Protein AF-A0A7C6NAG3-F1 (afdb_monomer)

Solvent-accessible surface area (backbone atoms only — not comparable to full-atom values): 15728 Å² total; per-residue (Å²): 137,82,76,66,43,44,57,40,43,39,49,25,50,49,38,30,51,50,13,47,54,53,10,47,49,29,40,37,29,49,51,51,51,38,32,36,39,26,42,52,56,65,71,59,54,37,62,44,43,66,65,41,96,84,71,66,63,54,71,63,34,54,50,51,47,70,42,57,69,69,58,37,50,38,61,76,43,73,67,52,68,36,77,50,66,34,91,81,42,48,64,58,54,52,27,45,38,32,25,12,67,67,39,31,93,82,15,95,43,27,78,26,30,23,66,67,65,67,32,86,89,50,64,63,94,57,58,35,56,31,46,39,51,68,89,78,49,70,49,61,83,59,66,42,53,103,41,70,70,33,71,37,37,39,36,34,63,52,97,91,44,76,47,41,35,40,38,31,28,40,39,53,53,81,39,68,50,70,73,74,43,89,65,88,50,58,21,64,68,69,35,27,68,35,26,70,58,9,53,50,37,30,51,49,11,48,48,44,38,70,68,49,72,72,64,78,87,56,97,76,51,71,57,78,53,71,65,57,55,50,48,50,49,50,54,27,47,66,49,26,52,53,32,55,44,43,35,23,68,75,49,67,9,41,63,16,23,66,70,67,56,33,71,61,30,48,56,31,39,52,56,21,46,54,26,52,48,52,48,53,47,54,29,53,55,72,47,53,60,75,88,69,83,131

Foldseek 3Di:
DPPPFLVLLLVLLVLLVCLLQQLLQLQQAFDFKKKWKWWDDLLVVLVCLCPDPVNDRDPVSVVLNPDDSVVNVCVVQVVFEFEDEQVPCVLVLVLLCCLQVLVLVVHPQSLFWAVQCVDPVDPDPGGGIGMDDPVVDVCVVSPFDQDAFTKGKYWHADPNDIIIMIMGMHGLLPDPVLVVPPDGDTYCCNGSVRNVVSVVSNVSSVVSSVPRDHDDDDPQDPADDPVVLVVLLVVLVVLLNCLQNVLSVVQSGSSSSCVPPVVSNVVSVVSSVVSSVSSSVSSVRRPDGDPPDD

Radius of gyration: 28.12 Å; Cα contacts (8 Å, |Δi|>4): 446; chains: 1; bounding box: 59×44×92 Å

Nearest PDB structures (foldseek):
  7xjy-assembly1_B  TM=1.910E-01  e=1.605E+00  Oryza sativa Japonica Group

Structure (mmCIF, N/CA/C/O backbone):
data_AF-A0A7C6NAG3-F1
#
_entry.id   AF-A0A7C6NAG3-F1
#
loop_
_atom_site.group_PDB
_atom_site.id
_atom_site.type_symbol
_atom_site.label_atom_id
_atom_site.label_alt_id
_atom_site.label_comp_id
_atom_site.label_asym_id
_atom_site.label_entity_id
_atom_site.label_seq_id
_atom_site.pdbx_PDB_ins_code
_atom_site.Cartn_x
_atom_site.Cartn_y
_atom_site.Cartn_z
_atom_site.occupancy
_atom_site.B_iso_or_equiv
_atom_site.auth_seq_id
_atom_site.auth_comp_id
_atom_site.auth_asym_id
_atom_site.auth_atom_id
_atom_site.pdbx_PDB_model_num
ATOM 1 N N . MET A 1 1 ? 26.814 -12.642 -44.512 1.00 33.59 1 MET A N 1
ATOM 2 C CA . MET A 1 1 ? 25.383 -12.611 -44.125 1.00 33.59 1 MET A CA 1
ATOM 3 C C . MET A 1 1 ? 25.115 -11.369 -43.263 1.00 33.59 1 MET A C 1
ATOM 5 O O . MET A 1 1 ? 25.526 -11.381 -42.110 1.00 33.59 1 MET A O 1
ATOM 9 N N . PRO A 1 2 ? 24.520 -10.279 -43.793 1.00 42.78 2 PRO A N 1
ATOM 10 C CA . PRO A 1 2 ? 24.458 -8.976 -43.112 1.00 42.78 2 PRO A CA 1
ATOM 11 C C . PRO A 1 2 ? 23.074 -8.583 -42.544 1.00 42.78 2 PRO A C 1
ATOM 13 O O . PRO A 1 2 ? 22.902 -7.464 -42.083 1.00 42.78 2 PRO A O 1
ATOM 16 N N . VAL A 1 3 ? 22.083 -9.483 -42.526 1.00 45.06 3 VAL A N 1
ATOM 17 C CA . VAL A 1 3 ? 20.704 -9.172 -42.070 1.00 45.06 3 VAL A CA 1
ATOM 18 C C . VAL A 1 3 ? 20.564 -9.160 -40.532 1.00 45.06 3 VAL A C 1
ATOM 20 O O . VAL A 1 3 ? 19.636 -8.572 -39.981 1.00 45.06 3 VAL A O 1
ATOM 23 N N . ALA A 1 4 ? 21.508 -9.763 -39.802 1.00 51.47 4 ALA A N 1
ATOM 24 C CA . ALA A 1 4 ? 21.405 -9.951 -38.352 1.00 51.47 4 ALA A CA 1
ATOM 25 C C . ALA A 1 4 ? 21.600 -8.665 -37.518 1.00 51.47 4 ALA A C 1
ATOM 27 O O . ALA A 1 4 ? 21.134 -8.601 -36.382 1.00 51.47 4 ALA A O 1
ATOM 28 N N . SER A 1 5 ? 22.264 -7.629 -38.044 1.00 60.91 5 SER A N 1
ATOM 29 C CA . SER A 1 5 ? 22.735 -6.515 -37.207 1.00 60.91 5 SER A CA 1
ATOM 30 C C . SER A 1 5 ? 21.673 -5.468 -36.873 1.00 60.91 5 SER A C 1
ATOM 32 O O . SER A 1 5 ? 21.703 -4.909 -35.781 1.00 60.91 5 SER A O 1
ATOM 34 N N . GLY A 1 6 ? 20.723 -5.210 -37.777 1.00 69.88 6 GLY A N 1
ATOM 35 C CA . GLY A 1 6 ? 19.635 -4.259 -37.521 1.00 69.88 6 GLY A CA 1
ATOM 36 C C . GLY A 1 6 ? 18.564 -4.800 -36.582 1.00 69.88 6 GLY A C 1
ATOM 37 O O . GLY A 1 6 ? 18.046 -4.088 -35.725 1.00 69.88 6 GLY A O 1
ATOM 38 N N . ARG A 1 7 ? 18.309 -6.108 -36.674 1.00 80.94 7 ARG A N 1
ATOM 39 C CA . ARG A 1 7 ? 17.396 -6.816 -35.777 1.00 80.94 7 ARG A CA 1
ATOM 40 C C . ARG A 1 7 ? 17.866 -6.753 -34.322 1.00 80.94 7 ARG A C 1
ATOM 42 O O . ARG A 1 7 ? 17.046 -6.554 -33.435 1.00 80.94 7 ARG A O 1
ATOM 49 N N . MET A 1 8 ? 19.170 -6.883 -34.073 1.00 85.56 8 MET A N 1
ATOM 50 C CA . MET A 1 8 ? 19.720 -6.793 -32.713 1.00 85.56 8 MET A CA 1
ATOM 51 C C . MET A 1 8 ? 19.592 -5.392 -32.113 1.00 85.56 8 MET A C 1
ATOM 53 O O . MET A 1 8 ? 19.279 -5.253 -30.936 1.00 85.56 8 MET A O 1
ATOM 57 N N . GLU A 1 9 ? 19.777 -4.356 -32.924 1.00 85.44 9 GLU A N 1
ATOM 58 C CA . GLU A 1 9 ? 19.680 -2.962 -32.489 1.00 85.44 9 GLU A CA 1
ATOM 59 C C . GLU A 1 9 ? 18.227 -2.554 -32.177 1.00 85.44 9 GLU A C 1
ATOM 61 O O . GLU A 1 9 ? 17.976 -1.790 -31.243 1.00 85.44 9 GLU A O 1
ATOM 66 N N . LEU A 1 10 ? 17.259 -3.151 -32.884 1.00 87.19 10 LEU A N 1
ATOM 67 C CA . LEU A 1 10 ? 15.841 -3.098 -32.530 1.00 87.19 10 LEU A CA 1
ATOM 68 C C . LEU A 1 10 ? 15.562 -3.817 -31.200 1.00 87.19 10 LEU A C 1
ATOM 70 O O . LEU A 1 10 ? 14.965 -3.222 -30.309 1.00 87.19 10 LEU A O 1
ATOM 74 N N . TRP A 1 11 ? 16.031 -5.059 -31.024 1.00 90.44 11 TRP A N 1
ATOM 75 C CA . TRP A 1 11 ? 15.837 -5.814 -29.776 1.00 90.44 11 TRP A CA 1
ATOM 76 C C . TRP A 1 11 ? 16.409 -5.104 -28.549 1.00 90.44 11 TRP A C 1
ATOM 78 O O . TRP A 1 11 ? 15.780 -5.119 -27.496 1.00 90.44 11 TRP A O 1
ATOM 88 N N . ARG A 1 12 ? 17.559 -4.435 -28.687 1.00 92.12 12 ARG A N 1
ATOM 89 C CA . ARG A 1 12 ? 18.153 -3.603 -27.629 1.00 92.12 12 ARG A CA 1
ATOM 90 C C . ARG A 1 12 ? 17.192 -2.525 -27.147 1.00 92.12 12 ARG A C 1
ATOM 92 O O . ARG A 1 12 ? 16.963 -2.399 -25.946 1.00 92.12 12 ARG A O 1
ATOM 99 N N . ARG A 1 13 ? 16.621 -1.760 -28.079 1.00 92.00 13 ARG A N 1
ATOM 100 C CA . ARG A 1 13 ? 15.678 -0.681 -27.754 1.00 92.00 13 ARG A CA 1
ATOM 101 C C . ARG A 1 13 ? 14.334 -1.206 -27.277 1.00 92.00 13 ARG A C 1
ATOM 103 O O . ARG A 1 13 ? 13.768 -0.613 -26.371 1.00 92.00 13 ARG A O 1
ATOM 110 N N . LEU A 1 14 ? 13.854 -2.321 -27.824 1.00 93.50 14 LEU A N 1
ATOM 111 C CA . LEU A 1 14 ? 12.635 -2.973 -27.345 1.00 93.50 14 LEU A CA 1
ATOM 112 C C . LEU A 1 14 ? 12.795 -3.488 -25.911 1.00 93.50 14 LEU A C 1
ATOM 114 O O . LEU A 1 14 ? 11.890 -3.294 -25.110 1.00 93.50 14 LEU A O 1
ATOM 118 N N . ALA A 1 15 ? 13.940 -4.082 -25.563 1.00 94.81 15 ALA A N 1
ATOM 119 C CA . ALA A 1 15 ? 14.221 -4.529 -24.199 1.00 94.81 15 ALA A CA 1
ATOM 120 C C . ALA A 1 15 ? 14.254 -3.354 -23.210 1.00 94.81 15 ALA A C 1
ATOM 122 O O . ALA A 1 15 ? 13.654 -3.434 -22.140 1.00 94.81 15 ALA A O 1
ATOM 123 N N . LEU A 1 16 ? 14.897 -2.246 -23.596 1.00 95.19 16 LEU A N 1
ATOM 124 C CA . LEU A 1 16 ? 14.907 -1.012 -22.813 1.00 95.19 16 LEU A CA 1
ATOM 125 C C . LEU A 1 16 ? 13.493 -0.447 -22.632 1.00 95.19 16 LEU A C 1
ATOM 127 O O . LEU A 1 16 ? 13.069 -0.185 -21.512 1.00 95.19 16 LEU A O 1
ATOM 131 N N . LEU A 1 17 ? 12.762 -0.292 -23.738 1.00 95.31 17 LEU A N 1
ATOM 132 C CA . LEU A 1 17 ? 11.415 0.264 -23.765 1.00 95.31 17 LEU A CA 1
ATOM 133 C C . LEU A 1 17 ? 10.455 -0.567 -22.910 1.00 95.31 17 LEU A C 1
ATOM 135 O O . LEU A 1 17 ? 9.770 -0.028 -22.046 1.00 95.31 17 LEU A O 1
ATOM 139 N N . PHE A 1 18 ? 10.437 -1.881 -23.125 1.00 96.06 18 PHE A N 1
ATOM 140 C CA . PHE A 1 18 ? 9.583 -2.800 -22.383 1.00 96.06 18 PHE A CA 1
ATOM 141 C C . PHE A 1 18 ? 9.954 -2.847 -20.900 1.00 96.06 18 PHE A C 1
ATOM 143 O O . PHE A 1 18 ? 9.061 -2.863 -20.055 1.00 96.06 18 PHE A O 1
ATOM 150 N N . GLY A 1 19 ? 11.252 -2.821 -20.579 1.00 97.38 19 GLY A N 1
ATOM 151 C CA . GLY A 1 19 ? 11.737 -2.766 -19.202 1.00 97.38 19 GLY A CA 1
ATOM 152 C C . GLY A 1 19 ? 11.303 -1.492 -18.477 1.00 97.38 19 GLY A C 1
ATOM 153 O O . GLY A 1 19 ? 10.852 -1.570 -17.340 1.00 97.38 19 GLY A O 1
ATOM 154 N N . VAL A 1 20 ? 11.372 -0.334 -19.140 1.00 96.38 20 VAL A N 1
ATOM 155 C CA . VAL A 1 20 ? 10.926 0.950 -18.574 1.00 96.38 20 VAL A CA 1
ATOM 156 C C . VAL A 1 20 ? 9.410 0.986 -18.410 1.00 96.38 20 VAL A C 1
ATOM 158 O O . VAL A 1 20 ? 8.940 1.287 -17.321 1.00 96.38 20 VAL A O 1
ATOM 161 N N . ILE A 1 21 ? 8.642 0.648 -19.450 1.00 96.25 21 ILE A N 1
ATOM 162 C CA . ILE A 1 21 ? 7.171 0.674 -19.401 1.00 96.25 21 ILE A CA 1
ATOM 163 C C . ILE A 1 21 ? 6.664 -0.290 -18.330 1.00 96.25 21 ILE A C 1
ATOM 165 O O . ILE A 1 21 ? 6.040 0.136 -17.364 1.00 96.25 21 ILE A O 1
ATOM 169 N N . THR A 1 22 ? 7.000 -1.576 -18.450 1.00 97.06 22 THR A N 1
ATOM 170 C CA . THR A 1 22 ? 6.530 -2.612 -17.519 1.00 97.06 22 THR A CA 1
ATOM 171 C C . THR A 1 22 ? 7.039 -2.351 -16.109 1.00 97.06 22 THR A C 1
ATOM 173 O O . THR A 1 22 ? 6.295 -2.472 -15.139 1.00 97.06 22 THR A O 1
ATOM 176 N N . GLY A 1 23 ? 8.308 -1.968 -15.985 1.00 97.31 23 GLY A N 1
ATOM 177 C CA . GLY A 1 23 ? 8.925 -1.691 -14.702 1.00 97.31 23 GLY A CA 1
ATOM 178 C C . GLY A 1 23 ? 8.282 -0.509 -13.981 1.00 97.31 23 GLY A C 1
ATOM 179 O O . GLY A 1 23 ? 7.992 -0.635 -12.796 1.00 97.31 23 GLY A O 1
ATOM 180 N N . LEU A 1 24 ? 7.970 0.588 -14.683 1.00 95.69 24 LEU A N 1
ATOM 181 C CA . LEU A 1 24 ? 7.237 1.723 -14.112 1.00 95.69 24 LEU A CA 1
ATOM 182 C C . LEU A 1 24 ? 5.801 1.342 -13.734 1.00 95.69 24 LEU A C 1
ATOM 184 O O . LEU A 1 24 ? 5.364 1.689 -12.639 1.00 95.69 24 LEU A O 1
ATOM 188 N N . SER A 1 25 ? 5.082 0.593 -14.578 1.00 94.81 25 SER A N 1
ATOM 189 C CA . SER A 1 25 ? 3.721 0.136 -14.252 1.00 94.81 25 SER A CA 1
ATOM 190 C C . SER A 1 25 ? 3.686 -0.722 -12.987 1.00 94.81 25 SER A C 1
ATOM 192 O O . SER A 1 25 ? 2.781 -0.565 -12.171 1.00 94.81 25 SER A O 1
ATOM 194 N N . LEU A 1 26 ? 4.662 -1.622 -12.818 1.00 96.00 26 LEU A N 1
ATOM 195 C CA . LEU A 1 26 ? 4.800 -2.461 -11.624 1.00 96.00 26 LEU A CA 1
ATOM 196 C C . LEU A 1 26 ? 5.265 -1.652 -10.411 1.00 96.00 26 LEU A C 1
ATOM 198 O O . LEU A 1 26 ? 4.779 -1.871 -9.306 1.00 96.00 26 LEU A O 1
ATOM 202 N N . PHE A 1 27 ? 6.180 -0.702 -10.612 1.00 94.00 27 PHE A N 1
ATOM 203 C CA . PHE A 1 27 ? 6.709 0.151 -9.550 1.00 94.00 27 PHE A CA 1
ATOM 204 C C . PHE A 1 27 ? 5.619 1.006 -8.895 1.00 94.00 27 PHE A C 1
ATOM 206 O O . PHE A 1 27 ? 5.586 1.140 -7.671 1.00 94.00 27 PHE A O 1
ATOM 213 N N . PHE A 1 28 ? 4.722 1.557 -9.715 1.00 91.56 28 PHE A N 1
ATOM 214 C CA . PHE A 1 28 ? 3.591 2.373 -9.275 1.00 91.56 28 PHE A CA 1
ATOM 215 C C . PHE A 1 28 ? 2.288 1.592 -9.102 1.00 91.56 28 PHE A C 1
ATOM 217 O O . PHE A 1 28 ? 1.241 2.187 -8.840 1.00 91.56 28 PHE A O 1
ATOM 224 N N . TYR A 1 29 ? 2.321 0.266 -9.229 1.00 91.38 29 TYR A N 1
ATOM 225 C CA . TYR A 1 29 ? 1.154 -0.538 -8.911 1.00 91.38 29 TYR A CA 1
ATOM 226 C C . TYR A 1 29 ? 0.830 -0.400 -7.420 1.00 91.38 29 TYR A C 1
ATOM 228 O O . TYR A 1 29 ? 1.707 -0.551 -6.564 1.00 91.38 29 TYR A O 1
ATOM 236 N N . VAL A 1 30 ? -0.437 -0.121 -7.136 1.00 88.19 30 VAL A N 1
ATOM 237 C CA . VAL A 1 30 ? -1.000 -0.034 -5.789 1.00 88.19 30 VAL A CA 1
ATOM 238 C C . VAL A 1 30 ? -2.060 -1.111 -5.660 1.00 88.19 30 VAL A C 1
ATOM 240 O O . VAL A 1 30 ? -2.850 -1.324 -6.583 1.00 88.19 30 VAL A O 1
ATOM 243 N N . ALA A 1 31 ? -2.061 -1.813 -4.532 1.00 89.44 31 ALA A N 1
ATOM 244 C CA . ALA A 1 31 ? -3.107 -2.777 -4.238 1.00 89.44 31 ALA A CA 1
ATOM 245 C C . ALA A 1 31 ? -4.478 -2.069 -4.160 1.00 89.44 31 ALA A C 1
ATOM 247 O O . ALA A 1 31 ? -4.583 -1.032 -3.510 1.00 89.44 31 ALA A O 1
ATOM 248 N N . PRO A 1 32 ? -5.526 -2.591 -4.822 1.00 87.00 32 PRO A N 1
ATOM 249 C CA . PRO A 1 32 ? -6.769 -1.848 -5.031 1.00 87.00 32 PRO A CA 1
ATOM 250 C C . PRO A 1 32 ? -7.559 -1.600 -3.745 1.00 87.00 32 PRO A C 1
ATOM 252 O O . PRO A 1 32 ? -8.226 -0.578 -3.643 1.00 87.00 32 PRO A O 1
ATOM 255 N N . ALA A 1 33 ? -7.477 -2.509 -2.775 1.00 89.50 33 ALA A N 1
ATOM 256 C CA . ALA A 1 33 ? -8.180 -2.396 -1.508 1.00 89.50 33 ALA A CA 1
ATOM 257 C C . ALA A 1 33 ? -7.389 -3.047 -0.371 1.00 89.50 33 ALA A C 1
ATOM 259 O O . ALA A 1 33 ? -6.596 -3.967 -0.601 1.00 89.50 33 ALA A O 1
ATOM 260 N N . MET A 1 34 ? -7.648 -2.582 0.846 1.00 92.12 34 MET A N 1
ATOM 261 C CA . MET A 1 34 ? -7.147 -3.137 2.100 1.00 92.12 34 MET A CA 1
ATOM 262 C C . MET A 1 34 ? -8.254 -3.154 3.146 1.00 92.12 34 MET A C 1
ATOM 264 O O . MET A 1 34 ? -9.225 -2.407 3.066 1.00 92.12 34 MET A O 1
ATOM 268 N N . VAL A 1 35 ? -8.069 -3.984 4.164 1.00 94.38 35 VAL A N 1
ATOM 269 C CA . VAL A 1 35 ? -8.849 -3.918 5.394 1.00 94.38 35 VAL A CA 1
ATOM 270 C C . VAL A 1 35 ? -7.902 -3.578 6.532 1.00 94.38 35 VAL A C 1
ATOM 272 O O . VAL A 1 35 ? -6.938 -4.307 6.787 1.00 94.38 35 VAL A O 1
ATOM 275 N N . SER A 1 36 ? -8.152 -2.459 7.205 1.00 94.44 36 SER A N 1
ATOM 276 C CA . SER A 1 36 ? -7.422 -2.089 8.411 1.00 94.44 36 SER A CA 1
ATOM 277 C C . SER A 1 36 ? -8.164 -2.591 9.644 1.00 94.44 36 SER A C 1
ATOM 279 O O . SER A 1 36 ? -9.387 -2.512 9.745 1.00 94.44 36 SER A O 1
ATOM 281 N N . VAL A 1 37 ? -7.411 -3.159 10.582 1.00 96.12 37 VAL A N 1
ATOM 282 C CA . VAL A 1 37 ? -7.928 -3.732 11.823 1.00 96.12 37 VAL A CA 1
ATOM 283 C C . VAL A 1 37 ? -7.234 -3.049 12.990 1.00 96.12 37 VAL A C 1
ATOM 285 O O . VAL A 1 37 ? -6.007 -3.020 13.066 1.00 96.12 37 VAL A O 1
ATOM 288 N N . THR A 1 38 ? -8.014 -2.483 13.901 1.00 95.81 38 THR A N 1
ATOM 289 C CA . THR A 1 38 ? -7.511 -1.731 15.056 1.00 95.81 38 THR A CA 1
ATOM 290 C C . THR A 1 38 ? -8.064 -2.331 16.336 1.00 95.81 38 THR A C 1
ATOM 292 O O . THR A 1 38 ? -9.255 -2.626 16.419 1.00 95.81 38 THR A O 1
ATOM 295 N N . ALA A 1 39 ? -7.216 -2.513 17.346 1.00 95.88 39 ALA A N 1
ATOM 296 C CA . ALA A 1 39 ? -7.673 -2.946 18.657 1.00 95.88 39 ALA A CA 1
ATOM 297 C C . ALA A 1 39 ? -8.425 -1.816 19.363 1.00 95.88 39 ALA A C 1
ATOM 299 O O . ALA A 1 39 ? -7.956 -0.678 19.394 1.00 95.88 39 ALA A O 1
ATOM 300 N N . VAL A 1 40 ? -9.573 -2.143 19.954 1.00 94.69 40 VAL A N 1
ATOM 301 C CA . VAL A 1 40 ? -10.397 -1.176 20.680 1.00 94.69 40 VAL A CA 1
ATOM 302 C C . VAL A 1 40 ? -10.378 -1.509 22.165 1.00 94.69 40 VAL A C 1
ATOM 304 O O . VAL A 1 40 ? -10.774 -2.600 22.581 1.00 94.69 40 VAL A O 1
ATOM 307 N N . ASP A 1 41 ? -9.924 -0.548 22.965 1.00 92.81 41 ASP A N 1
ATOM 308 C CA . ASP A 1 41 ? -10.102 -0.552 24.413 1.00 92.81 41 ASP A CA 1
ATOM 309 C C . ASP A 1 41 ? -11.213 0.437 24.760 1.00 92.81 41 ASP A C 1
ATOM 311 O O . ASP A 1 41 ? -10.987 1.640 24.889 1.00 92.81 41 ASP A O 1
ATOM 315 N N . TRP A 1 42 ? -12.432 -0.083 24.891 1.00 92.56 42 TRP A N 1
ATOM 316 C CA . TRP A 1 42 ? -13.609 0.734 25.171 1.00 92.56 42 TRP A CA 1
ATOM 317 C C . TRP A 1 42 ? -13.547 1.450 26.517 1.00 92.56 42 TRP A C 1
ATOM 319 O O . TRP A 1 42 ? -14.100 2.538 26.640 1.00 92.56 42 TRP A O 1
ATOM 329 N N . ALA A 1 43 ? -12.887 0.867 27.521 1.00 91.69 43 ALA A N 1
ATOM 330 C CA . ALA A 1 43 ? -12.758 1.511 28.823 1.00 91.69 43 ALA A CA 1
ATOM 331 C C . ALA A 1 43 ? -11.832 2.729 28.721 1.00 91.69 43 ALA A C 1
ATOM 333 O O . ALA A 1 43 ? -12.144 3.798 29.251 1.00 91.69 43 ALA A O 1
ATOM 334 N N . GLN A 1 44 ? -10.725 2.588 27.987 1.00 90.62 44 GLN A N 1
ATOM 335 C CA . GLN A 1 44 ? -9.820 3.696 27.704 1.00 90.62 44 GLN A CA 1
ATOM 336 C C . GLN A 1 44 ? -10.471 4.747 26.793 1.00 90.62 44 GLN A C 1
ATOM 338 O O . GLN A 1 44 ? -10.357 5.937 27.081 1.00 90.62 44 GLN A O 1
ATOM 343 N N . GLU A 1 45 ? -11.187 4.341 25.738 1.00 90.44 45 GLU A N 1
ATOM 344 C CA . GLU A 1 45 ? -11.898 5.268 24.843 1.00 90.44 45 GLU A CA 1
ATOM 345 C C . GLU A 1 45 ? -12.960 6.072 25.607 1.00 90.44 45 GLU A C 1
ATOM 347 O O . GLU A 1 45 ? -13.001 7.298 25.496 1.00 90.44 45 GLU A O 1
ATOM 352 N N . GLN A 1 46 ? -13.742 5.413 26.471 1.00 91.56 46 GLN A N 1
ATOM 353 C CA . GLN A 1 46 ? -14.735 6.066 27.321 1.00 91.56 46 GLN A CA 1
ATOM 354 C C . GLN A 1 46 ? -14.095 7.059 28.296 1.00 91.56 46 GLN A C 1
ATOM 356 O O . GLN A 1 46 ? -14.597 8.174 28.465 1.00 91.56 46 GLN A O 1
ATOM 361 N N . ALA A 1 47 ? -12.993 6.677 28.949 1.00 89.00 47 ALA A N 1
ATOM 362 C CA . ALA A 1 47 ? -12.251 7.562 29.846 1.00 89.00 47 ALA A CA 1
ATOM 363 C C . ALA A 1 47 ? -11.705 8.794 29.106 1.00 89.00 47 ALA A C 1
ATOM 365 O O . ALA A 1 47 ? -11.684 9.904 29.650 1.00 89.00 47 ALA A O 1
ATOM 366 N N . ASP A 1 48 ? -11.319 8.612 27.845 1.00 88.25 48 ASP A N 1
ATOM 367 C CA . ASP A 1 48 ? -10.740 9.657 27.018 1.00 88.25 48 ASP A CA 1
ATOM 368 C C . ASP A 1 48 ? -11.771 10.600 26.385 1.00 88.25 48 ASP A C 1
ATOM 370 O O . ASP A 1 48 ? -11.385 11.668 25.909 1.00 88.25 48 ASP A O 1
ATOM 374 N N . GLU A 1 49 ? -13.076 10.323 26.481 1.00 87.62 49 GLU A N 1
ATOM 375 C CA . GLU A 1 49 ? -14.126 11.280 26.088 1.00 87.62 49 GLU A CA 1
ATOM 376 C C . GLU A 1 49 ? -14.011 12.616 26.845 1.00 87.62 49 GLU A C 1
ATOM 378 O O . GLU A 1 49 ? -14.326 13.683 26.312 1.00 87.62 49 GLU A O 1
ATOM 383 N N . LEU A 1 50 ? -13.504 12.588 28.082 1.00 87.19 50 LEU A N 1
ATOM 384 C CA . LEU A 1 50 ? -13.253 13.794 28.874 1.00 87.19 50 LEU A CA 1
ATOM 385 C C . LEU A 1 50 ? -11.929 14.489 28.525 1.00 87.19 50 LEU A C 1
ATOM 387 O O . LEU A 1 50 ? -11.704 15.623 28.957 1.00 87.19 50 LEU A O 1
ATOM 391 N N . ARG A 1 51 ? -11.038 13.854 27.752 1.00 82.69 51 ARG A N 1
ATOM 392 C CA . ARG A 1 51 ? -9.779 14.476 27.335 1.00 82.69 51 ARG A CA 1
ATOM 393 C C . ARG A 1 51 ? -10.057 15.479 26.220 1.00 82.69 51 ARG A C 1
ATOM 395 O O . ARG A 1 51 ? -10.488 15.139 25.122 1.00 82.69 51 ARG A O 1
ATOM 402 N N . SER A 1 52 ? -9.766 16.745 26.496 1.00 78.00 52 SER A N 1
ATOM 403 C CA . SER A 1 52 ? -9.870 17.823 25.518 1.00 78.00 52 SER A CA 1
ATOM 404 C C . SER A 1 52 ? -8.600 18.656 25.508 1.00 78.00 52 SER A C 1
ATOM 406 O O . SER A 1 52 ? -8.191 19.182 26.541 1.00 78.00 52 SER A O 1
ATOM 408 N N . ILE A 1 53 ? -7.995 18.806 24.328 1.00 73.94 53 ILE A N 1
ATOM 409 C CA . ILE A 1 53 ? -6.803 19.645 24.129 1.00 73.94 53 ILE A CA 1
ATOM 410 C C . ILE A 1 53 ? -7.140 21.124 24.378 1.00 73.94 53 ILE A C 1
ATOM 412 O O . ILE A 1 53 ? -6.307 21.871 24.879 1.00 73.94 53 ILE A O 1
ATOM 416 N N . SER A 1 54 ? -8.375 21.543 24.083 1.00 78.19 54 SER A N 1
ATOM 417 C CA . SER A 1 54 ? -8.858 22.907 24.324 1.00 78.19 54 SER A CA 1
ATOM 418 C C . SER A 1 54 ? -9.424 23.115 25.733 1.00 78.19 54 SER A C 1
ATOM 420 O O . SER A 1 54 ? -9.861 24.217 26.056 1.00 78.19 54 SER A O 1
ATOM 422 N N . GLY A 1 55 ? -9.483 22.065 26.562 1.00 77.62 55 GLY A N 1
ATOM 423 C CA . GLY A 1 55 ? -10.134 22.086 27.877 1.00 77.62 55 GLY A CA 1
ATOM 424 C C . GLY A 1 55 ? -11.669 22.108 27.830 1.00 77.62 55 GLY A C 1
ATOM 425 O O . GLY A 1 55 ? -12.316 21.970 28.867 1.00 77.62 55 GLY A O 1
ATOM 426 N N . TYR A 1 56 ? -12.277 22.234 26.646 1.00 84.25 56 TYR A N 1
ATOM 427 C CA . TYR A 1 56 ? -13.728 22.189 26.485 1.00 84.25 56 TYR A CA 1
ATOM 428 C C . TYR A 1 56 ? -14.212 20.754 26.258 1.00 84.25 56 TYR A C 1
ATOM 430 O O . TYR A 1 56 ? -13.805 20.100 25.296 1.00 84.25 56 TYR A O 1
ATOM 438 N N . VAL A 1 57 ? -15.112 20.279 27.118 1.00 86.88 57 VAL A N 1
ATOM 439 C CA . VAL A 1 57 ? -15.777 18.973 26.999 1.00 86.88 57 VAL A CA 1
ATOM 440 C C . VAL A 1 57 ? -17.274 19.216 26.854 1.00 86.88 57 VAL A C 1
ATOM 442 O O . VAL A 1 57 ? -17.886 19.808 27.748 1.00 86.88 57 VAL A O 1
ATOM 445 N N . SER A 1 58 ? -17.855 18.771 25.739 1.00 88.62 58 SER A N 1
ATOM 446 C CA . SER A 1 58 ? -19.287 18.919 25.470 1.00 88.62 58 SER A CA 1
ATOM 447 C C . SER A 1 58 ? -20.136 18.124 26.467 1.00 88.62 58 SER A C 1
ATOM 449 O O . SER A 1 58 ? -19.674 17.151 27.067 1.00 88.62 58 SER A O 1
ATOM 451 N N . GLN A 1 59 ? -21.401 18.523 26.636 1.00 91.12 59 GLN A N 1
ATOM 452 C CA . GLN A 1 59 ? -22.351 17.770 27.465 1.00 91.12 59 GLN A CA 1
ATOM 453 C C . GLN A 1 59 ? -22.504 16.327 26.980 1.00 91.12 59 GLN A C 1
ATOM 455 O O . GLN A 1 59 ? -22.574 15.418 27.797 1.00 91.12 59 GLN A O 1
ATOM 460 N N . GLU A 1 60 ? -22.461 16.122 25.665 1.00 89.25 60 GLU A N 1
ATOM 461 C CA . GLU A 1 60 ? -22.548 14.797 25.064 1.00 89.25 60 GLU A CA 1
ATOM 462 C C . GLU A 1 60 ? -21.374 13.894 25.455 1.00 89.25 60 GLU A C 1
ATOM 464 O O . GLU A 1 60 ? -21.577 12.781 25.925 1.00 89.25 60 GLU A O 1
ATOM 469 N N . LYS A 1 61 ? -20.138 14.397 25.386 1.00 89.19 61 LYS A N 1
ATOM 470 C CA . LYS A 1 61 ? -18.958 13.640 25.829 1.00 89.19 61 LYS A CA 1
ATOM 471 C C . LYS A 1 61 ? -19.002 13.302 27.319 1.00 89.19 61 LYS A C 1
ATOM 473 O O . LYS A 1 61 ? -18.610 12.211 27.723 1.00 89.19 61 LYS A O 1
ATOM 478 N N . ARG A 1 62 ? -19.522 14.217 28.147 1.00 90.31 62 ARG A N 1
ATOM 479 C CA . ARG A 1 62 ? -19.745 13.955 29.580 1.00 90.31 62 ARG A CA 1
ATOM 480 C C . ARG A 1 62 ? -20.801 12.878 29.799 1.00 90.31 62 ARG A C 1
ATOM 482 O O . ARG A 1 62 ? -20.595 12.021 30.650 1.00 90.31 62 ARG A O 1
ATOM 489 N N . ARG A 1 63 ? -21.897 12.911 29.035 1.00 93.81 63 ARG A N 1
ATOM 490 C CA . ARG A 1 63 ? -22.943 11.885 29.075 1.00 93.81 63 ARG A CA 1
ATOM 491 C C . ARG A 1 63 ? -22.362 10.522 28.713 1.00 93.81 63 ARG A C 1
ATOM 493 O O . ARG A 1 63 ? -22.505 9.596 29.499 1.00 93.81 63 ARG A O 1
ATOM 500 N N . LEU A 1 64 ? -21.650 10.424 27.589 1.00 91.50 64 LEU A N 1
ATOM 501 C CA . LEU A 1 64 ? -21.019 9.186 27.124 1.00 91.50 64 LEU A CA 1
ATOM 502 C C . LEU A 1 64 ? -20.030 8.605 28.148 1.00 91.50 64 LEU A C 1
ATOM 504 O O . LEU A 1 64 ? -20.041 7.404 28.412 1.00 91.50 64 LEU A O 1
ATOM 508 N N . ASN A 1 65 ? -19.218 9.453 28.784 1.00 92.75 65 ASN A N 1
ATOM 509 C CA . ASN A 1 65 ? -18.292 9.023 29.833 1.00 92.75 65 ASN A CA 1
ATOM 510 C C . ASN A 1 65 ? -18.995 8.466 31.090 1.00 92.75 65 ASN A C 1
ATOM 512 O O . ASN A 1 65 ? -18.430 7.625 31.779 1.00 92.75 65 ASN A O 1
ATOM 516 N N . GLN A 1 66 ? -20.213 8.928 31.391 1.00 92.94 66 GLN A N 1
ATOM 517 C CA . GLN A 1 66 ? -20.983 8.509 32.570 1.00 92.94 66 GLN A CA 1
ATOM 518 C C . GLN A 1 66 ? -21.813 7.239 32.349 1.00 92.94 66 GLN A C 1
ATOM 520 O O . GLN A 1 66 ? -22.354 6.694 33.313 1.00 92.94 66 GLN A O 1
ATOM 525 N N . LEU A 1 67 ? -21.951 6.777 31.105 1.00 93.38 67 LEU A N 1
ATOM 526 C CA . LEU A 1 67 ? -22.715 5.571 30.801 1.00 93.38 67 LEU A CA 1
ATOM 527 C C . LEU A 1 67 ? -22.051 4.321 31.393 1.00 93.38 67 LEU A C 1
ATOM 529 O O . LEU A 1 67 ? -20.823 4.236 31.456 1.00 93.38 67 LEU A O 1
ATOM 533 N N . PRO A 1 68 ? -22.830 3.294 31.765 1.00 95.56 68 PRO A N 1
ATOM 534 C CA . PRO A 1 68 ? -22.281 1.959 31.951 1.00 95.56 68 PRO A CA 1
ATOM 535 C C . PRO A 1 68 ? -21.535 1.508 30.687 1.00 95.56 68 PRO A C 1
ATOM 537 O O . PRO A 1 68 ? -21.997 1.755 29.574 1.00 95.56 68 PRO A O 1
ATOM 540 N N . LEU A 1 69 ? -20.403 0.814 30.843 1.00 92.12 69 LEU A N 1
ATOM 541 C CA . LEU A 1 69 ? -19.532 0.444 29.717 1.00 92.12 69 LEU A CA 1
ATOM 542 C C . LEU A 1 69 ? -20.278 -0.299 28.595 1.00 92.12 69 LEU A C 1
ATOM 544 O O . LEU A 1 69 ? -20.046 -0.038 27.420 1.00 92.12 69 LEU A O 1
ATOM 548 N N . LEU A 1 70 ? -21.200 -1.201 28.943 1.00 91.88 70 LEU A N 1
ATOM 549 C CA . LEU A 1 70 ? -21.999 -1.933 27.953 1.00 91.88 70 LEU A CA 1
ATOM 550 C C . LEU A 1 70 ? -22.931 -1.012 27.154 1.00 91.88 70 LEU A C 1
ATOM 552 O O . LEU A 1 70 ? -23.077 -1.195 25.946 1.00 91.88 70 LEU A O 1
ATOM 556 N N . ASP A 1 71 ? -23.522 -0.011 27.806 1.00 93.50 71 ASP A N 1
ATOM 557 C CA . ASP A 1 71 ? -24.384 0.970 27.145 1.00 93.50 71 ASP A CA 1
ATOM 558 C C . ASP A 1 71 ? -23.561 1.913 26.263 1.00 93.50 71 ASP A C 1
ATOM 560 O O . ASP A 1 71 ? -23.970 2.210 25.143 1.00 93.50 71 ASP A O 1
ATOM 564 N N . TYR A 1 72 ? -22.364 2.304 26.714 1.00 93.50 72 TYR A N 1
ATOM 565 C CA . TYR A 1 72 ? -21.412 3.072 25.910 1.00 93.50 72 TYR A CA 1
ATOM 566 C C . TYR A 1 72 ? -21.005 2.324 24.635 1.00 93.50 72 TYR A C 1
ATOM 568 O O . TYR A 1 72 ? -21.071 2.891 23.545 1.00 93.50 72 TYR A O 1
ATOM 576 N N . ILE A 1 73 ? -20.650 1.037 24.747 1.00 93.19 73 ILE A N 1
ATOM 577 C CA . ILE A 1 73 ? -20.311 0.195 23.589 1.00 93.19 73 ILE A CA 1
ATOM 578 C C . ILE A 1 73 ? -21.499 0.121 22.633 1.00 93.19 73 ILE A C 1
ATOM 580 O O . ILE A 1 73 ? -21.341 0.332 21.433 1.00 93.19 73 ILE A O 1
ATOM 584 N N . LYS A 1 74 ? -22.702 -0.148 23.147 1.00 93.50 74 LYS A N 1
ATOM 585 C CA . LYS A 1 74 ? -23.912 -0.219 22.323 1.00 93.50 74 LYS A CA 1
ATOM 586 C C . LYS A 1 74 ? -24.178 1.096 21.593 1.00 93.50 74 LYS A C 1
ATOM 588 O O . LYS A 1 74 ? -24.563 1.073 20.430 1.00 93.50 74 LYS A O 1
ATOM 593 N N . GLU A 1 75 ? -23.963 2.228 22.251 1.00 92.81 75 GLU A N 1
ATOM 594 C CA . GLU A 1 75 ? -24.175 3.545 21.660 1.00 92.81 75 GLU A CA 1
ATOM 595 C C . GLU A 1 75 ? -23.125 3.882 20.592 1.00 92.81 75 GLU A C 1
ATOM 597 O O . GLU A 1 75 ? -23.487 4.291 19.491 1.00 92.81 75 GLU A O 1
ATOM 602 N N . LYS A 1 76 ? -21.841 3.618 20.858 1.00 91.38 76 LYS A N 1
ATOM 603 C CA . LYS A 1 76 ? -20.744 3.817 19.895 1.00 91.38 76 LYS A CA 1
ATOM 604 C C . LYS A 1 76 ? -20.849 2.937 18.659 1.00 91.38 76 LYS A C 1
ATOM 606 O O . LYS A 1 76 ? -20.558 3.386 17.558 1.00 91.38 76 LYS A O 1
ATOM 611 N N . THR A 1 77 ? -21.266 1.692 18.849 1.00 90.69 77 THR A N 1
ATOM 612 C CA . THR A 1 77 ? -21.420 0.714 17.764 1.00 90.69 77 THR A CA 1
ATOM 613 C C . THR A 1 77 ? -22.765 0.839 17.045 1.00 90.69 77 THR A C 1
ATOM 615 O O . THR A 1 77 ? -23.030 0.085 16.116 1.00 90.69 77 THR A O 1
ATOM 618 N N . GLY A 1 78 ? -23.671 1.724 17.487 1.00 86.88 78 GLY A N 1
ATOM 619 C CA . GLY A 1 78 ? -25.048 1.774 16.978 1.00 86.88 78 GLY A CA 1
ATOM 620 C C . GLY A 1 78 ? -25.824 0.465 17.191 1.00 86.88 78 GLY A C 1
ATOM 621 O O . GLY A 1 78 ? -26.788 0.184 16.481 1.00 86.88 78 GLY A O 1
ATOM 622 N N . GLY A 1 79 ? -25.382 -0.366 18.139 1.00 83.75 79 GLY A N 1
ATOM 623 C CA . GLY A 1 79 ? -25.869 -1.725 18.370 1.00 83.75 79 GLY A CA 1
ATOM 624 C C . GLY A 1 79 ? -25.382 -2.763 17.353 1.00 83.75 79 GLY A C 1
ATOM 625 O O . GLY A 1 79 ? -25.817 -3.911 17.428 1.00 83.75 79 GLY A O 1
ATOM 626 N N . GLN A 1 80 ? -24.497 -2.392 16.425 1.00 85.38 80 GLN A N 1
ATOM 627 C CA . GLN A 1 80 ? -23.917 -3.281 15.421 1.00 85.38 80 GLN A CA 1
ATOM 628 C C . GLN A 1 80 ? -22.561 -3.798 15.906 1.00 85.38 80 GLN A C 1
ATOM 630 O O . GLN A 1 80 ? -21.513 -3.195 15.684 1.00 85.38 80 GLN A O 1
ATOM 635 N N . LEU A 1 81 ? -22.601 -4.928 16.609 1.00 91.38 81 LEU A N 1
ATOM 636 C CA . LEU A 1 81 ? -21.419 -5.645 17.069 1.00 91.38 81 LEU A CA 1
ATOM 637 C C . LEU A 1 81 ? -21.523 -7.106 16.635 1.00 91.38 81 LEU A C 1
ATOM 639 O O . LEU A 1 81 ? -22.401 -7.834 17.103 1.00 91.38 81 LEU A O 1
ATOM 643 N N . THR A 1 82 ? -20.616 -7.540 15.764 1.00 92.56 82 THR A N 1
ATOM 644 C CA . THR A 1 82 ? -20.599 -8.919 15.271 1.00 92.56 82 THR A CA 1
ATOM 645 C C . THR A 1 82 ? -19.759 -9.791 16.201 1.00 92.56 82 THR A C 1
ATOM 647 O O . THR A 1 82 ? -18.548 -9.605 16.338 1.00 92.56 82 THR A O 1
ATOM 650 N N . ALA A 1 83 ? -20.392 -10.763 16.857 1.00 92.31 83 ALA A N 1
ATOM 651 C CA . ALA A 1 83 ? -19.681 -11.765 17.642 1.00 92.31 83 ALA A CA 1
ATOM 652 C C . ALA A 1 83 ? -19.104 -12.844 16.715 1.00 92.31 83 ALA A C 1
ATOM 654 O O . ALA A 1 83 ? -19.846 -13.469 15.958 1.00 92.31 83 ALA A O 1
ATOM 655 N N . VAL A 1 84 ? -17.791 -13.066 16.782 1.00 92.75 84 VAL A N 1
ATOM 656 C CA . VAL A 1 84 ? -17.096 -14.089 15.985 1.00 92.75 84 VAL A CA 1
ATOM 657 C C . VAL A 1 84 ? -16.779 -15.323 16.829 1.00 92.75 84 VAL A C 1
ATOM 659 O O . VAL A 1 84 ? -16.671 -15.232 18.054 1.00 92.75 84 VAL A O 1
ATOM 662 N N . ASP A 1 85 ? -16.618 -16.480 16.180 1.00 87.94 85 ASP A N 1
ATOM 663 C CA . ASP A 1 85 ? -16.292 -17.737 16.862 1.00 87.94 85 ASP A CA 1
ATOM 664 C C . ASP A 1 85 ? -14.953 -17.627 17.604 1.00 87.94 85 ASP A C 1
ATOM 666 O O . ASP A 1 85 ? -13.882 -17.443 17.011 1.00 87.94 85 ASP A O 1
ATOM 670 N N . SER A 1 86 ? -15.020 -17.757 18.926 1.00 78.38 86 SER A N 1
ATOM 671 C CA . SER A 1 86 ? -13.863 -17.617 19.792 1.00 78.38 86 SER A CA 1
ATOM 672 C C . SER A 1 86 ? -12.842 -18.730 19.597 1.00 78.38 86 SER A C 1
ATOM 674 O O . SER A 1 86 ? -11.642 -18.477 19.696 1.00 78.38 86 SER A O 1
ATOM 676 N N . SER A 1 87 ? -13.263 -19.943 19.253 1.00 83.25 87 SER A N 1
ATOM 677 C CA . SER A 1 87 ? -12.347 -21.072 19.078 1.00 83.25 87 SER A CA 1
ATOM 678 C C . SER A 1 87 ? -11.427 -20.899 17.867 1.00 83.25 87 SER A C 1
ATOM 680 O O . SER A 1 87 ? -10.257 -21.271 17.925 1.00 83.25 87 SER A O 1
ATOM 682 N N . GLN A 1 88 ? -11.931 -20.270 16.805 1.00 89.06 88 GLN A N 1
ATOM 683 C CA . GLN A 1 88 ? -11.202 -20.076 15.555 1.00 89.06 88 GLN A CA 1
ATOM 684 C C . GLN A 1 88 ? -10.345 -18.803 15.563 1.00 89.06 88 GLN A C 1
ATOM 686 O O . GLN A 1 88 ? -9.236 -18.803 15.032 1.00 89.06 88 GLN A O 1
ATOM 691 N N . TRP A 1 89 ? -10.833 -17.715 16.169 1.00 92.81 89 TRP A N 1
ATOM 692 C CA . TRP A 1 89 ? -10.253 -16.377 15.978 1.00 92.81 89 TRP A CA 1
ATOM 693 C C . TRP A 1 89 ? -9.512 -15.815 17.196 1.00 92.81 89 TRP A C 1
ATOM 695 O O . TRP A 1 89 ? -9.028 -14.684 17.151 1.00 92.81 89 TRP A O 1
ATOM 705 N N . THR A 1 90 ? -9.378 -16.570 18.291 1.00 93.50 90 THR A N 1
ATOM 706 C CA . THR A 1 90 ? -8.672 -16.087 19.499 1.00 93.50 90 THR A CA 1
ATOM 707 C C . THR A 1 90 ? -7.223 -15.705 19.227 1.00 93.50 90 THR A C 1
ATOM 709 O O . THR A 1 90 ? -6.773 -14.650 19.683 1.00 93.50 90 THR A O 1
ATOM 712 N N . GLU A 1 91 ? -6.493 -16.517 18.461 1.00 94.44 91 GLU A N 1
ATOM 713 C CA . GLU A 1 91 ? -5.104 -16.208 18.126 1.00 94.44 91 GLU A CA 1
ATOM 714 C C . GLU A 1 91 ? -5.016 -14.934 17.281 1.00 94.44 91 GLU A C 1
ATOM 716 O O . GLU A 1 91 ? -4.279 -14.020 17.641 1.00 94.44 91 GLU A O 1
ATOM 721 N N . PHE A 1 92 ? -5.845 -14.813 16.240 1.00 95.50 92 PHE A N 1
ATOM 722 C CA . PHE A 1 92 ? -5.914 -13.611 15.408 1.00 95.50 92 PHE A CA 1
ATOM 723 C C . PHE A 1 92 ? -6.153 -12.343 16.241 1.00 95.50 92 PHE A C 1
ATOM 725 O O . PHE A 1 92 ? -5.378 -11.392 16.143 1.00 95.50 92 PHE A O 1
ATOM 732 N N . PHE A 1 93 ? -7.165 -12.343 17.118 1.00 95.56 93 PHE A N 1
ATOM 733 C CA . PHE A 1 93 ? -7.467 -11.195 17.985 1.00 95.56 93 PHE A CA 1
ATOM 734 C C . PHE A 1 93 ? -6.290 -10.846 18.895 1.00 95.56 93 PHE A C 1
ATOM 736 O O . PHE A 1 93 ? -5.953 -9.673 19.041 1.00 95.56 93 PHE A O 1
ATOM 743 N N . THR A 1 94 ? -5.642 -11.856 19.475 1.00 94.88 94 THR A N 1
ATOM 744 C CA . THR A 1 94 ? -4.482 -11.662 20.352 1.00 94.88 94 THR A CA 1
ATOM 745 C C . THR A 1 94 ? -3.318 -11.032 19.588 1.00 94.88 94 THR A C 1
ATOM 747 O O . THR A 1 94 ? -2.747 -10.037 20.032 1.00 94.88 94 THR A O 1
ATOM 750 N N . GLN A 1 95 ? -2.993 -11.557 18.406 1.00 96.62 95 GLN A N 1
ATOM 751 C CA . GLN A 1 95 ? -1.898 -11.054 17.578 1.00 96.62 95 GLN A CA 1
ATOM 752 C C . GLN A 1 95 ? -2.167 -9.625 17.086 1.00 96.62 95 GLN A C 1
ATOM 754 O O . GLN A 1 95 ? -1.266 -8.782 17.126 1.00 96.62 95 GLN A O 1
ATOM 759 N N . VAL A 1 96 ? -3.402 -9.316 16.680 1.00 96.50 96 VAL A N 1
ATOM 760 C CA . VAL A 1 96 ? -3.798 -7.954 16.292 1.00 96.50 96 VAL A CA 1
ATOM 761 C C . VAL A 1 96 ? -3.722 -7.000 17.482 1.00 96.50 96 VAL A C 1
ATOM 763 O O . VAL A 1 96 ? -3.210 -5.898 17.323 1.00 96.50 96 VAL A O 1
ATOM 766 N N . GLN A 1 97 ? -4.157 -7.405 18.678 1.00 95.25 97 GLN A N 1
ATOM 767 C CA . GLN A 1 97 ? -4.043 -6.578 19.885 1.00 95.25 97 GLN A CA 1
ATOM 768 C C . GLN A 1 97 ? -2.594 -6.248 20.235 1.00 95.25 97 GLN A C 1
ATOM 770 O O . GLN A 1 97 ? -2.295 -5.099 20.555 1.00 95.25 97 GLN A O 1
ATOM 775 N N . LEU A 1 98 ? -1.688 -7.223 20.134 1.00 95.31 98 LEU A N 1
ATOM 776 C CA . LEU A 1 98 ? -0.260 -7.002 20.363 1.00 95.31 98 LEU A CA 1
ATOM 777 C C . LEU A 1 98 ? 0.321 -6.012 19.343 1.00 95.31 98 LEU A C 1
ATOM 779 O O . LEU A 1 98 ? 0.954 -5.034 19.738 1.00 95.31 98 LEU A O 1
ATOM 783 N N . ALA A 1 99 ? 0.057 -6.214 18.046 1.00 95.19 99 ALA A N 1
ATOM 784 C CA . ALA A 1 99 ? 0.545 -5.320 16.992 1.00 95.19 99 ALA A CA 1
ATOM 785 C C . ALA A 1 99 ? -0.049 -3.910 17.116 1.00 95.19 99 ALA A C 1
ATOM 787 O O . ALA A 1 99 ? 0.688 -2.930 17.145 1.00 95.19 99 ALA A O 1
ATOM 788 N N . SER A 1 100 ? -1.371 -3.808 17.245 1.00 94.38 100 SER A N 1
ATOM 789 C CA . SER A 1 100 ? -2.092 -2.541 17.377 1.00 94.38 100 SER A CA 1
ATOM 790 C C . SER A 1 100 ? -1.705 -1.792 18.658 1.00 94.38 100 SER A C 1
ATOM 792 O O . SER A 1 100 ? -1.627 -0.569 18.659 1.00 94.38 100 SER A O 1
ATOM 794 N N . GLY A 1 101 ? -1.380 -2.507 19.737 1.00 92.00 101 GLY A N 1
ATOM 795 C CA . GLY A 1 101 ? -0.900 -1.937 20.998 1.00 92.00 101 GLY A CA 1
ATOM 796 C C . GLY A 1 101 ? 0.581 -1.530 21.015 1.00 92.00 101 GLY A C 1
ATOM 797 O O . GLY A 1 101 ? 1.070 -1.099 22.059 1.00 92.00 101 GLY A O 1
ATOM 798 N N . GLY A 1 102 ? 1.313 -1.676 19.906 1.00 90.69 102 GLY A N 1
ATOM 799 C CA . GLY A 1 102 ? 2.721 -1.275 19.795 1.00 90.69 102 GLY A CA 1
ATOM 800 C C . GLY A 1 102 ? 3.747 -2.359 20.151 1.00 90.69 102 GLY A C 1
ATOM 801 O O . GLY A 1 102 ? 4.948 -2.092 20.140 1.00 90.69 102 GLY A O 1
ATOM 802 N N . GLN A 1 103 ? 3.316 -3.588 20.453 1.00 92.44 103 GLN A N 1
ATOM 803 C CA . GLN A 1 103 ? 4.197 -4.732 20.720 1.00 92.44 103 GLN A CA 1
ATOM 804 C C . GLN A 1 103 ? 4.520 -5.481 19.420 1.00 92.44 103 GLN A C 1
ATOM 806 O O . GLN A 1 103 ? 4.180 -6.651 19.248 1.00 92.44 103 GLN A O 1
ATOM 811 N N . TYR A 1 104 ? 5.170 -4.790 18.480 1.00 92.38 104 TYR A N 1
ATOM 812 C CA . TYR A 1 104 ? 5.363 -5.281 17.112 1.00 92.38 104 TYR A CA 1
ATOM 813 C C . TYR A 1 104 ? 6.170 -6.585 17.038 1.00 92.38 104 TYR A C 1
ATOM 815 O O . TYR A 1 104 ? 5.763 -7.507 16.343 1.00 92.38 104 TYR A O 1
ATOM 823 N N . GLU A 1 105 ? 7.274 -6.702 17.779 1.00 91.88 105 GLU A N 1
ATOM 824 C CA . GLU A 1 105 ? 8.117 -7.913 17.780 1.00 91.88 105 GLU A CA 1
ATOM 825 C C . GLU A 1 105 ? 7.439 -9.118 18.448 1.00 91.88 105 GLU A C 1
ATOM 827 O O . GLU A 1 105 ? 7.773 -10.262 18.155 1.00 91.88 105 GLU A O 1
ATOM 832 N N . GLY A 1 106 ? 6.470 -8.862 19.333 1.00 93.19 106 GLY A N 1
ATOM 833 C CA . GLY A 1 106 ? 5.679 -9.896 19.998 1.00 93.19 106 GLY A CA 1
ATOM 834 C C . GLY A 1 106 ? 4.488 -10.385 19.175 1.00 93.19 106 GLY A C 1
ATOM 835 O O . GLY A 1 106 ? 3.802 -11.306 19.612 1.00 93.19 106 GLY A O 1
ATOM 836 N N . SER A 1 107 ? 4.228 -9.775 18.011 1.00 96.25 107 SER A N 1
ATOM 837 C CA . SER A 1 107 ? 3.092 -10.100 17.155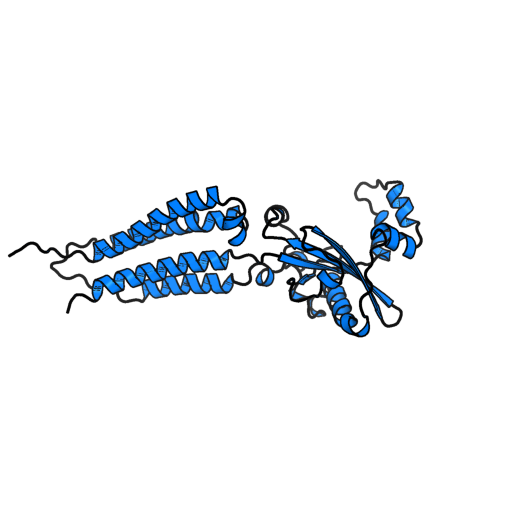 1.00 96.25 107 SER A CA 1
ATOM 838 C C . SER A 1 107 ? 3.519 -10.685 15.812 1.00 96.25 107 SER A C 1
ATOM 840 O O . SER A 1 107 ? 4.360 -10.122 15.109 1.00 96.25 107 SER A O 1
ATOM 842 N N . ALA A 1 108 ? 2.832 -11.740 15.374 1.00 95.88 108 ALA A N 1
ATOM 843 C CA . ALA A 1 108 ? 2.923 -12.267 14.012 1.00 95.88 108 ALA A CA 1
ATOM 844 C C . ALA A 1 108 ? 2.530 -11.229 12.939 1.00 95.88 108 ALA A C 1
ATOM 846 O O . ALA A 1 108 ? 2.906 -11.365 11.776 1.00 95.88 108 ALA A O 1
ATOM 847 N N . TYR A 1 109 ? 1.795 -10.180 13.325 1.00 96.50 109 TYR A N 1
ATOM 848 C CA . TYR A 1 109 ? 1.341 -9.100 12.449 1.00 96.50 109 TYR A CA 1
ATOM 849 C C . TYR A 1 109 ? 2.082 -7.779 12.685 1.00 96.50 109 TYR A C 1
ATOM 851 O O . TYR A 1 109 ? 1.683 -6.747 12.148 1.00 96.50 109 TYR A O 1
ATOM 859 N N . GLY A 1 110 ? 3.187 -7.774 13.438 1.00 94.00 110 GLY A N 1
ATOM 860 C CA . GLY A 1 110 ? 3.977 -6.559 13.664 1.00 94.00 110 GLY A CA 1
ATOM 861 C C . GLY A 1 110 ? 4.480 -5.903 12.372 1.00 94.00 110 GLY A C 1
ATOM 862 O O . GLY A 1 110 ? 4.556 -4.681 12.276 1.00 94.00 110 GLY A O 1
ATOM 863 N N . ASN A 1 111 ? 4.755 -6.692 11.329 1.00 94.56 111 ASN A N 1
ATOM 864 C CA . ASN A 1 111 ? 5.170 -6.196 10.011 1.00 94.56 111 ASN A CA 1
ATOM 865 C C . ASN A 1 111 ? 4.017 -5.633 9.151 1.00 94.56 111 ASN A C 1
ATOM 867 O O . ASN A 1 111 ? 4.282 -5.097 8.072 1.00 94.56 111 ASN A O 1
ATOM 871 N N . ARG A 1 112 ? 2.765 -5.747 9.614 1.00 94.88 112 ARG A N 1
ATOM 872 C CA . ARG A 1 112 ? 1.547 -5.245 8.954 1.00 94.88 112 ARG A CA 1
ATOM 873 C C . ARG A 1 112 ? 1.108 -3.870 9.451 1.00 94.88 112 ARG A C 1
ATOM 875 O O . ARG A 1 112 ? 0.089 -3.365 9.002 1.00 94.88 112 ARG A O 1
ATOM 882 N N . VAL A 1 113 ? 1.873 -3.265 10.352 1.00 92.81 113 VAL A N 1
ATOM 883 C CA . VAL A 1 113 ? 1.698 -1.882 10.811 1.00 92.81 113 VAL A CA 1
ATOM 884 C C . VAL A 1 113 ? 2.514 -0.938 9.922 1.00 92.81 113 VAL A C 1
ATOM 886 O O . VAL A 1 113 ? 3.586 -1.324 9.446 1.00 92.81 113 VAL A O 1
ATOM 889 N N . SER A 1 114 ? 2.028 0.288 9.708 1.00 89.88 114 SER A N 1
ATOM 890 C CA . SER A 1 114 ? 2.759 1.338 8.984 1.00 89.88 114 SER A CA 1
ATOM 891 C C . SER A 1 114 ? 4.153 1.571 9.572 1.00 89.88 114 SER A C 1
ATOM 893 O O . SER A 1 114 ? 4.333 1.584 10.789 1.00 89.88 114 SER A O 1
ATOM 895 N N . ASP A 1 115 ? 5.151 1.813 8.723 1.00 87.56 115 ASP A N 1
ATOM 896 C CA . ASP A 1 115 ? 6.513 2.097 9.191 1.00 87.56 115 ASP A CA 1
ATOM 897 C C . ASP A 1 115 ? 6.605 3.431 9.946 1.00 87.56 115 ASP A C 1
ATOM 899 O O . ASP A 1 115 ? 7.430 3.568 10.846 1.00 87.56 115 ASP A O 1
ATOM 903 N N . GLN A 1 116 ? 5.706 4.380 9.659 1.00 84.62 116 GLN A N 1
ATOM 904 C CA . GLN A 1 116 ? 5.597 5.639 10.405 1.00 84.62 116 GLN A CA 1
ATOM 905 C C . GLN A 1 116 ? 5.139 5.403 11.851 1.00 84.62 116 GLN A C 1
ATOM 907 O O . GLN A 1 116 ? 5.657 6.027 12.770 1.00 84.62 116 GLN A O 1
ATOM 912 N N . ASP A 1 117 ? 4.203 4.475 12.063 1.00 86.81 117 ASP A N 1
ATOM 913 C CA . ASP A 1 117 ? 3.689 4.127 13.395 1.00 86.81 117 ASP A CA 1
ATOM 914 C C . ASP A 1 117 ? 4.708 3.309 14.217 1.00 86.81 117 ASP A C 1
ATOM 916 O O . ASP A 1 117 ? 4.607 3.208 15.445 1.00 86.81 117 ASP A O 1
ATOM 920 N N . LYS A 1 118 ? 5.717 2.730 13.552 1.00 86.88 118 LYS A N 1
ATOM 921 C CA . LYS A 1 118 ? 6.860 2.060 14.191 1.00 86.88 118 LYS A CA 1
ATOM 922 C C . LYS A 1 118 ? 7.994 3.017 14.553 1.00 86.88 118 LYS A C 1
ATOM 924 O O . LYS A 1 118 ? 8.903 2.608 15.276 1.00 86.88 118 LYS A O 1
ATOM 929 N N . ASP A 1 119 ? 7.969 4.257 14.065 1.00 85.00 119 ASP A N 1
ATOM 930 C CA . ASP A 1 119 ? 9.039 5.224 14.295 1.00 85.00 119 ASP A CA 1
ATOM 931 C C . ASP A 1 119 ? 9.146 5.562 15.800 1.00 85.00 119 ASP A C 1
ATOM 933 O O . ASP A 1 119 ? 8.182 6.047 16.405 1.00 85.00 119 ASP A O 1
ATOM 937 N N . PRO A 1 120 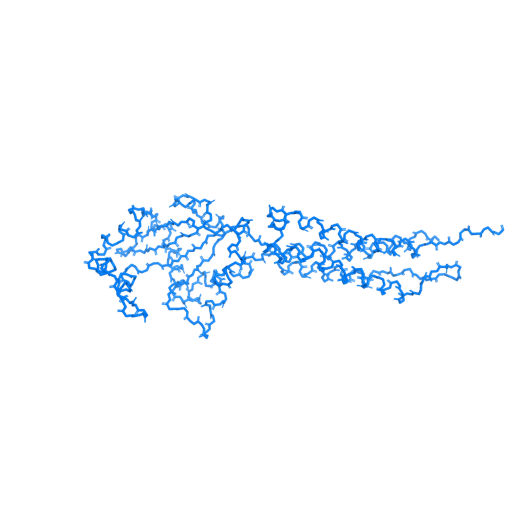? 10.315 5.347 16.439 1.00 80.00 120 PRO A N 1
ATOM 938 C CA . PRO A 1 120 ? 10.523 5.676 17.847 1.00 80.00 120 PRO A CA 1
ATOM 939 C C . PRO A 1 120 ? 10.295 7.154 18.185 1.00 80.00 120 PRO A C 1
ATOM 941 O O . PRO A 1 120 ? 9.972 7.467 19.334 1.00 80.00 120 PRO A O 1
ATOM 944 N N . PHE A 1 121 ? 10.491 8.054 17.219 1.00 79.94 121 PHE A N 1
ATOM 945 C CA . PHE A 1 121 ? 10.309 9.492 17.385 1.00 79.94 121 PHE A CA 1
ATOM 946 C C . PHE A 1 121 ? 8.824 9.882 17.400 1.00 79.94 121 PHE A C 1
ATOM 948 O O . PHE A 1 121 ? 8.431 10.792 18.130 1.00 79.94 121 PHE A O 1
ATOM 955 N N . TRP A 1 122 ? 7.986 9.155 16.659 1.00 70.50 122 TRP A N 1
ATOM 956 C CA . TRP A 1 122 ? 6.551 9.402 16.524 1.00 70.50 122 TRP A CA 1
ATOM 957 C C . TRP A 1 122 ? 5.728 8.269 17.135 1.00 70.50 122 TRP A C 1
ATOM 959 O O . TRP A 1 122 ? 4.895 7.669 16.465 1.00 70.50 122 TRP A O 1
ATOM 969 N N . LYS A 1 123 ? 5.920 7.986 18.432 1.00 71.31 123 LYS A N 1
ATOM 970 C CA . LYS A 1 123 ? 5.118 6.952 19.100 1.00 71.31 123 LYS A CA 1
ATOM 971 C C . LYS A 1 123 ? 3.635 7.342 19.134 1.00 71.31 123 LYS A C 1
ATOM 973 O O . LYS A 1 123 ? 3.283 8.335 19.788 1.00 71.31 123 LYS A O 1
ATOM 978 N N . PRO A 1 124 ? 2.753 6.568 18.485 1.00 73.94 124 PRO A N 1
ATOM 979 C CA . PRO A 1 124 ? 1.331 6.839 18.522 1.00 73.94 124 PRO A CA 1
ATOM 980 C C . PRO A 1 124 ? 0.816 6.647 19.950 1.00 73.94 124 PRO A C 1
ATOM 982 O O . PRO A 1 124 ? 1.162 5.697 20.646 1.00 73.94 124 PRO A O 1
ATOM 985 N N . LYS A 1 125 ? -0.017 7.587 20.405 1.00 74.44 125 LYS A N 1
ATOM 986 C CA . LYS A 1 125 ? -0.681 7.508 21.719 1.00 74.44 125 LYS A CA 1
ATOM 987 C C . LYS A 1 125 ? -1.877 6.554 21.730 1.00 74.44 125 LYS A C 1
ATOM 989 O O . LYS A 1 125 ? -2.432 6.298 22.790 1.00 74.44 125 LYS A O 1
ATOM 994 N N . TRP A 1 126 ? -2.281 6.085 20.555 1.00 79.00 126 TRP A N 1
ATOM 995 C CA . TRP A 1 126 ? -3.490 5.310 20.318 1.00 79.00 126 TRP A CA 1
ATOM 996 C C . TRP A 1 126 ? -3.136 3.986 19.650 1.00 79.00 126 TRP A C 1
ATOM 998 O O . TRP A 1 126 ? -2.092 3.926 18.993 1.00 79.00 126 TRP A O 1
ATOM 1008 N N . PRO A 1 127 ? -4.007 2.968 19.764 1.00 88.75 127 PRO A N 1
ATOM 1009 C CA . PRO A 1 127 ? -3.857 1.745 18.998 1.00 88.75 127 PRO A CA 1
ATOM 1010 C C . PRO A 1 127 ? -3.708 2.045 17.503 1.00 88.75 127 PRO A C 1
ATOM 1012 O O . PRO A 1 127 ? -4.400 2.907 16.950 1.00 88.75 127 PRO A O 1
ATOM 1015 N N . VAL A 1 128 ? -2.769 1.360 16.862 1.00 91.62 128 VAL A N 1
ATOM 1016 C CA . VAL A 1 128 ? -2.428 1.558 15.450 1.00 91.62 128 VAL A CA 1
ATOM 1017 C C . V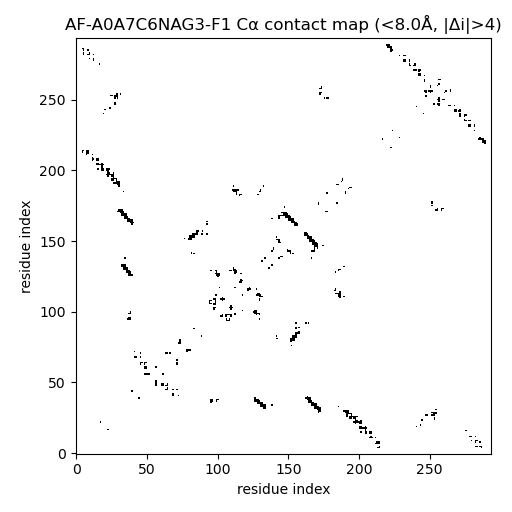AL A 1 128 ? -3.162 0.566 14.565 1.00 91.62 128 VAL A C 1
ATOM 1019 O O . VAL A 1 128 ? -3.580 -0.504 15.010 1.00 91.62 128 VAL A O 1
ATOM 1022 N N . GLN A 1 129 ? -3.311 0.921 13.295 1.00 93.12 129 GLN A N 1
ATOM 1023 C CA . GLN A 1 129 ? -3.959 0.070 12.308 1.00 93.12 129 GLN A CA 1
ATOM 1024 C C . GLN A 1 129 ? -3.023 -1.061 11.874 1.00 93.12 129 GLN A C 1
ATOM 1026 O O . GLN A 1 129 ? -1.846 -0.842 11.581 1.00 93.12 129 GLN A O 1
ATOM 1031 N N . VAL A 1 130 ? -3.568 -2.273 11.814 1.00 95.75 130 VAL A N 1
ATOM 1032 C CA . VAL A 1 130 ? -2.918 -3.465 11.269 1.00 95.75 130 VAL A CA 1
ATOM 1033 C C . VAL A 1 130 ? -3.597 -3.799 9.946 1.00 95.75 130 VAL A C 1
ATOM 1035 O O . VAL A 1 130 ? -4.812 -3.978 9.909 1.00 95.75 130 VAL A O 1
ATOM 1038 N N . PHE A 1 131 ? -2.833 -3.868 8.860 1.00 95.19 131 PHE A N 1
ATOM 1039 C CA . PHE A 1 131 ? -3.393 -3.971 7.512 1.00 95.19 131 PHE A CA 1
ATOM 1040 C C . PHE A 1 131 ? -3.410 -5.410 6.979 1.00 95.19 131 PHE A C 1
ATOM 1042 O O . PHE A 1 131 ? -2.449 -6.179 7.124 1.00 95.19 131 PHE A O 1
ATOM 1049 N N . PHE A 1 132 ? -4.504 -5.756 6.308 1.00 95.75 132 PHE A N 1
ATOM 1050 C CA . PHE A 1 132 ? -4.730 -7.050 5.674 1.00 95.75 132 PHE A CA 1
ATOM 1051 C C . PHE A 1 132 ? -5.274 -6.869 4.264 1.00 95.75 132 PHE A C 1
ATOM 1053 O O . PHE A 1 132 ? -5.984 -5.906 3.969 1.00 95.75 132 PHE A O 1
ATOM 1060 N N . LYS A 1 133 ? -4.959 -7.822 3.391 1.00 94.06 133 LYS A N 1
ATOM 1061 C CA . LYS A 1 133 ? -5.624 -7.925 2.099 1.00 94.06 133 LYS A CA 1
ATOM 1062 C C . LYS A 1 133 ? -7.040 -8.478 2.297 1.00 94.06 133 LYS A C 1
ATOM 1064 O O . LYS A 1 133 ? -7.258 -9.278 3.210 1.00 94.06 133 LYS A O 1
ATOM 1069 N N . PRO A 1 134 ? -7.991 -8.122 1.420 1.00 92.62 134 PRO A N 1
ATOM 1070 C CA . PRO A 1 134 ? -9.360 -8.630 1.501 1.00 92.62 134 PRO A CA 1
ATOM 1071 C C . PRO A 1 134 ? -9.493 -10.164 1.450 1.00 92.62 134 PRO A C 1
ATOM 1073 O O . PRO A 1 134 ? -10.503 -10.691 1.894 1.00 92.62 134 PRO A O 1
ATOM 1076 N N . ASP A 1 135 ? -8.516 -10.894 0.911 1.00 92.81 135 ASP A N 1
ATOM 1077 C CA . ASP A 1 135 ? -8.514 -12.362 0.836 1.00 92.81 135 ASP A CA 1
ATOM 1078 C C . ASP A 1 135 ? -7.947 -13.050 2.090 1.00 92.81 135 ASP A C 1
ATOM 1080 O O . ASP A 1 135 ? -8.045 -14.268 2.223 1.00 92.81 135 ASP A O 1
ATOM 1084 N N . GLU A 1 136 ? -7.365 -12.294 3.024 1.00 93.38 136 GLU A N 1
ATOM 1085 C CA . GLU A 1 136 ? -6.708 -12.845 4.216 1.00 93.38 136 GLU A CA 1
ATOM 1086 C C . GLU A 1 136 ? -7.638 -12.965 5.428 1.00 93.38 136 GLU A C 1
ATOM 1088 O O . GLU A 1 136 ? -7.324 -13.690 6.372 1.00 93.38 136 GLU A O 1
ATOM 1093 N N . ILE A 1 137 ? -8.768 -12.255 5.420 1.00 93.06 137 ILE A N 1
ATOM 1094 C 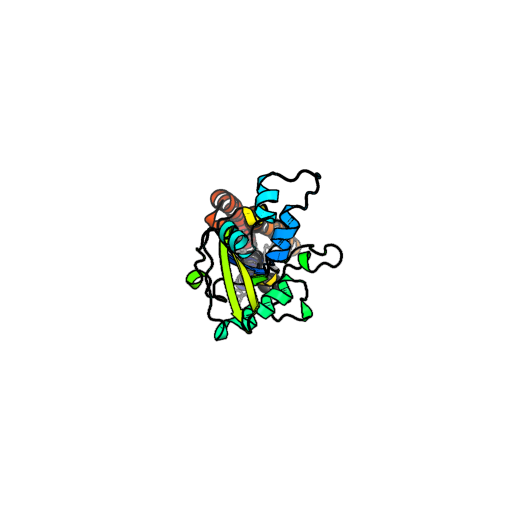CA . ILE A 1 137 ? -9.743 -12.245 6.513 1.00 93.06 137 ILE A CA 1
ATOM 1095 C C . ILE A 1 137 ? -11.173 -12.307 5.960 1.00 93.06 137 ILE A C 1
ATOM 1097 O O . ILE A 1 137 ? -11.438 -11.746 4.897 1.00 93.06 137 ILE A O 1
ATOM 1101 N N . PRO A 1 138 ? -12.126 -12.929 6.670 1.00 93.06 138 PRO A N 1
ATOM 1102 C CA . PRO A 1 138 ? -13.515 -13.036 6.226 1.00 93.06 138 PRO A CA 1
ATOM 1103 C C . PRO A 1 138 ? -14.301 -11.749 6.543 1.00 93.06 138 PRO A C 1
ATOM 1105 O O . PRO A 1 138 ? -15.329 -11.768 7.215 1.00 93.06 138 PRO A O 1
ATOM 1108 N N . TRP A 1 139 ? -13.808 -10.600 6.070 1.00 93.06 139 TRP A N 1
ATOM 1109 C CA . TRP A 1 139 ? -14.368 -9.277 6.382 1.00 93.06 139 TRP A CA 1
ATOM 1110 C C . TRP A 1 139 ? -15.851 -9.155 5.998 1.00 93.06 139 TRP A C 1
ATOM 1112 O O . TRP A 1 139 ? -16.636 -8.602 6.767 1.00 93.06 139 TRP A O 1
ATOM 1122 N N . ALA A 1 140 ? -16.249 -9.727 4.857 1.00 92.69 140 ALA A N 1
ATOM 1123 C CA . ALA A 1 140 ? -17.632 -9.698 4.386 1.00 92.69 140 ALA A CA 1
ATOM 1124 C C . ALA A 1 140 ? -18.573 -10.503 5.300 1.00 92.69 140 ALA A C 1
ATOM 1126 O O . ALA A 1 140 ? -19.693 -10.078 5.571 1.00 92.69 140 ALA A O 1
ATOM 1127 N N . GLU A 1 141 ? -18.110 -11.644 5.822 1.00 92.25 141 GLU A N 1
ATOM 1128 C CA . GLU A 1 141 ? -18.879 -12.467 6.768 1.00 92.25 141 GLU A CA 1
ATOM 1129 C C . GLU A 1 141 ? -19.032 -11.777 8.124 1.00 92.25 141 GLU A C 1
ATOM 1131 O O . GLU A 1 141 ? -20.007 -12.001 8.838 1.00 92.25 141 GLU A O 1
ATOM 1136 N N . TRP A 1 142 ? -18.085 -10.906 8.475 1.00 92.88 142 TRP A N 1
ATOM 1137 C CA . TRP A 1 142 ? -18.150 -10.102 9.691 1.00 92.88 142 TRP A CA 1
ATOM 1138 C C . TRP A 1 142 ? -19.059 -8.875 9.560 1.00 92.88 142 TRP A C 1
ATOM 1140 O O . TRP A 1 142 ? -19.313 -8.208 10.562 1.00 92.88 142 TRP A O 1
ATOM 1150 N N . GLY A 1 143 ? -19.606 -8.629 8.366 1.00 91.44 143 GLY A N 1
ATOM 1151 C CA . GLY A 1 143 ? -20.585 -7.579 8.088 1.00 91.44 143 GLY A CA 1
ATOM 1152 C C . GLY A 1 143 ? -20.005 -6.327 7.437 1.00 91.44 143 GLY A C 1
ATOM 1153 O O . GLY A 1 143 ? -20.753 -5.380 7.217 1.00 91.44 143 GLY A O 1
ATOM 1154 N N . LEU A 1 144 ? -18.703 -6.311 7.129 1.00 93.00 144 LEU A N 1
ATOM 1155 C CA . LEU A 1 144 ? -18.059 -5.184 6.461 1.00 93.00 144 LEU A CA 1
ATOM 1156 C C . LEU A 1 144 ? -18.450 -5.166 4.976 1.00 93.00 144 LEU A C 1
ATOM 1158 O O . LEU A 1 144 ? -18.434 -6.200 4.304 1.00 93.00 144 LEU A O 1
ATOM 1162 N N . VAL A 1 145 ? -18.785 -3.994 4.449 1.00 92.88 145 VAL A N 1
ATOM 1163 C CA . VAL A 1 145 ? -19.151 -3.786 3.047 1.00 92.88 145 VAL A CA 1
ATOM 1164 C C . VAL A 1 145 ? -17.948 -3.224 2.288 1.00 92.88 145 VAL A C 1
ATOM 1166 O O . VAL A 1 145 ? -17.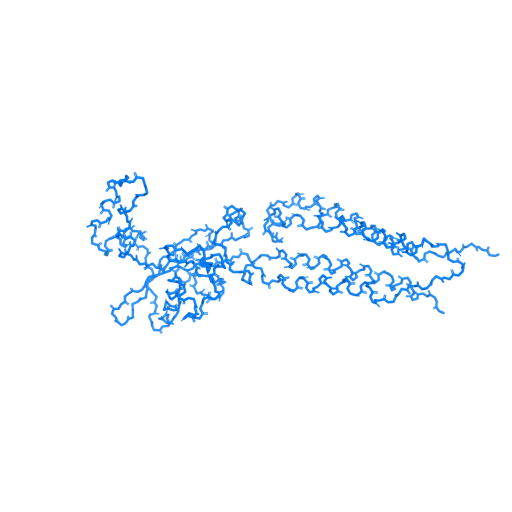164 -2.447 2.821 1.00 92.88 145 VAL A O 1
ATOM 1169 N N . ALA A 1 146 ? -17.798 -3.598 1.013 1.00 91.06 146 ALA A N 1
ATOM 1170 C CA . ALA A 1 146 ? -16.743 -3.087 0.132 1.00 91.06 146 ALA A CA 1
ATOM 1171 C C . ALA A 1 146 ? -17.014 -1.640 -0.331 1.00 91.06 146 ALA A C 1
ATOM 1173 O O . ALA A 1 146 ? -17.112 -1.360 -1.527 1.00 91.06 146 ALA A O 1
ATOM 1174 N N . ILE A 1 147 ? -17.195 -0.732 0.624 1.00 89.25 147 ILE A N 1
ATOM 1175 C CA . ILE A 1 147 ? -17.367 0.706 0.428 1.00 89.25 147 ILE A CA 1
ATOM 1176 C C . ILE A 1 147 ? -16.233 1.398 1.181 1.00 89.25 147 ILE A C 1
ATOM 1178 O O . ILE A 1 147 ? -15.959 1.064 2.331 1.00 89.25 147 ILE A O 1
ATOM 1182 N N . ASP A 1 148 ? -15.558 2.350 0.532 1.00 87.25 148 ASP A N 1
ATOM 1183 C CA . ASP A 1 148 ? -14.459 3.087 1.162 1.00 87.25 148 ASP A CA 1
ATOM 1184 C C . ASP A 1 148 ? -14.906 3.747 2.472 1.00 87.25 148 ASP A C 1
ATOM 1186 O O . ASP A 1 148 ? -15.883 4.499 2.504 1.00 87.25 148 ASP A O 1
ATOM 1190 N N . GLY A 1 149 ? -14.170 3.479 3.548 1.00 86.44 149 GLY A N 1
ATOM 1191 C CA . GLY A 1 149 ? -14.442 4.018 4.873 1.00 86.44 149 GLY A CA 1
ATOM 1192 C C . GLY A 1 149 ? -15.571 3.328 5.636 1.00 86.44 149 GLY A C 1
ATOM 1193 O O . GLY A 1 149 ? -15.872 3.784 6.736 1.00 86.44 149 GLY A O 1
ATOM 1194 N N . ASP A 1 150 ? -16.173 2.260 5.103 1.00 91.31 150 ASP A N 1
ATOM 1195 C CA . ASP A 1 150 ? -17.111 1.441 5.873 1.00 91.31 150 ASP A CA 1
ATOM 1196 C C . ASP A 1 150 ? -16.414 0.825 7.090 1.00 91.31 150 ASP A C 1
ATOM 1198 O O . ASP A 1 150 ? -15.232 0.470 7.028 1.00 91.31 150 ASP A O 1
ATOM 1202 N N . GLU A 1 151 ? -17.134 0.730 8.206 1.00 94.12 151 GLU A N 1
ATOM 1203 C CA . GLU A 1 151 ? -16.584 0.368 9.511 1.00 94.12 151 GLU A CA 1
ATOM 1204 C C . GLU A 1 151 ? -17.490 -0.609 10.248 1.00 94.12 151 GLU A C 1
ATOM 1206 O O . GLU A 1 151 ? -18.693 -0.389 10.373 1.00 94.12 151 GLU A O 1
ATOM 1211 N N . VAL A 1 152 ? -16.893 -1.660 10.808 1.00 94.94 152 VAL A N 1
ATOM 1212 C CA . VAL A 1 152 ? -17.607 -2.668 11.595 1.00 94.94 152 VAL A CA 1
ATOM 1213 C C . VAL A 1 152 ? -16.815 -3.033 12.836 1.00 94.94 152 VAL A C 1
ATOM 1215 O O . VAL A 1 152 ? -15.597 -3.211 12.800 1.00 94.94 152 VAL A O 1
ATOM 1218 N N . TYR A 1 153 ? -17.531 -3.208 13.943 1.00 95.94 153 TYR A N 1
ATOM 1219 C CA . TYR A 1 153 ? -16.966 -3.719 15.180 1.00 95.94 153 TYR A CA 1
ATOM 1220 C C . TYR A 1 153 ? -17.202 -5.221 15.296 1.00 95.94 153 TYR A C 1
ATOM 1222 O O . TYR A 1 153 ? -18.328 -5.709 15.165 1.00 95.94 153 TYR A O 1
ATOM 1230 N N . VAL A 1 154 ? -16.138 -5.949 15.619 1.00 95.69 154 VAL A N 1
ATOM 1231 C CA . VAL A 1 154 ? -16.192 -7.379 15.925 1.00 95.69 154 VAL A CA 1
ATOM 1232 C C . VAL A 1 154 ? -15.743 -7.635 17.356 1.00 95.69 154 VAL A C 1
ATOM 1234 O O . VAL A 1 154 ? -14.833 -6.981 17.874 1.00 95.69 154 VAL A O 1
ATOM 1237 N N . SER A 1 155 ? -16.367 -8.616 18.000 1.00 95.25 155 SER A N 1
ATOM 1238 C CA . SER A 1 155 ? -15.999 -9.055 19.345 1.00 95.25 155 SER A CA 1
ATOM 1239 C C . SER A 1 155 ? -15.709 -10.542 19.390 1.00 95.25 155 SER A C 1
ATOM 1241 O O . SER A 1 155 ? -16.443 -11.342 18.811 1.00 95.25 155 SER A O 1
ATOM 1243 N N . ASN A 1 156 ? -14.694 -10.904 20.162 1.00 94.44 156 ASN A N 1
ATOM 1244 C CA . ASN A 1 156 ? -14.381 -12.279 20.512 1.00 94.44 156 ASN A CA 1
ATOM 1245 C C . ASN A 1 156 ? -14.323 -12.404 22.040 1.00 94.44 156 ASN A C 1
ATOM 1247 O O . ASN A 1 156 ? -13.603 -11.648 22.695 1.00 94.44 156 ASN A O 1
ATOM 1251 N N . THR A 1 157 ? -15.060 -13.362 22.603 1.00 91.81 157 THR A N 1
ATOM 1252 C CA . THR A 1 157 ? -15.016 -13.684 24.032 1.00 91.81 157 THR A CA 1
ATOM 1253 C C . THR A 1 157 ? -14.311 -15.018 24.254 1.00 91.81 157 THR A C 1
ATOM 1255 O O . THR A 1 157 ? -14.849 -16.080 23.942 1.00 91.81 157 THR A O 1
ATOM 1258 N N . ALA A 1 158 ? -13.129 -14.967 24.868 1.00 88.88 158 ALA A N 1
ATOM 1259 C CA . ALA A 1 158 ? -12.326 -16.136 25.209 1.00 88.88 158 ALA A CA 1
ATOM 1260 C C . ALA A 1 158 ? -11.867 -16.060 26.672 1.00 88.88 158 ALA A C 1
ATOM 1262 O O . ALA A 1 158 ? -11.411 -15.020 27.145 1.00 88.88 158 ALA A O 1
ATOM 1263 N N . GLY A 1 159 ? -12.017 -17.159 27.421 1.00 80.44 159 GLY A N 1
ATOM 1264 C CA . GLY A 1 159 ? -11.560 -17.236 28.818 1.00 80.44 159 GLY A CA 1
ATOM 1265 C C . GLY A 1 159 ? -12.186 -16.194 29.758 1.00 80.44 159 GLY A C 1
ATOM 1266 O O . GLY A 1 159 ? -11.535 -15.752 30.698 1.00 80.44 159 GLY A O 1
ATOM 1267 N N . GLY A 1 160 ? -13.422 -15.756 29.486 1.00 82.56 160 GLY A N 1
ATOM 1268 C CA . GLY A 1 160 ? -14.116 -14.727 30.273 1.00 82.56 160 GLY A CA 1
ATOM 1269 C C . GLY A 1 160 ? -13.679 -13.285 29.983 1.00 82.56 160 GLY A C 1
ATOM 1270 O O . GLY A 1 160 ? -14.199 -12.363 30.607 1.00 82.56 160 GLY A O 1
ATOM 1271 N N . LYS A 1 161 ? -12.764 -13.071 29.029 1.00 86.94 161 LYS A N 1
ATOM 1272 C CA . LYS A 1 161 ? -12.362 -11.746 28.549 1.00 86.94 161 LYS A CA 1
ATOM 1273 C C . LYS A 1 161 ? -12.914 -11.517 27.143 1.00 86.94 161 LYS A C 1
ATOM 1275 O O . LYS A 1 161 ? -12.760 -12.369 26.271 1.00 86.94 161 LYS A O 1
ATOM 1280 N N . THR A 1 162 ? -13.535 -10.360 26.924 1.00 91.81 162 THR A N 1
ATOM 1281 C CA . THR A 1 162 ? -13.991 -9.938 25.594 1.00 91.81 162 THR A CA 1
ATOM 1282 C C . THR A 1 162 ? -12.996 -8.958 24.992 1.00 91.81 162 THR A C 1
ATOM 1284 O O . THR A 1 162 ? -12.653 -7.948 25.606 1.00 91.81 162 THR A O 1
ATOM 1287 N N . SER A 1 163 ? -12.545 -9.273 23.786 1.00 93.31 163 SER A N 1
ATOM 1288 C CA . SER A 1 163 ? -11.656 -8.467 22.962 1.00 93.31 163 SER A CA 1
ATOM 1289 C C . SER A 1 163 ? -12.445 -7.870 21.803 1.00 93.31 163 SER A C 1
ATOM 1291 O O . SER A 1 163 ? -13.246 -8.570 21.185 1.00 93.31 163 SER A O 1
ATOM 1293 N N . TYR A 1 164 ? -12.198 -6.598 21.496 1.00 95.50 164 TYR A N 1
ATOM 1294 C CA . TYR A 1 164 ? -12.902 -5.861 20.449 1.00 95.50 164 TYR A CA 1
ATOM 1295 C C . TYR A 1 164 ? -11.920 -5.372 19.393 1.00 95.50 164 TYR A C 1
ATOM 1297 O O . TYR A 1 164 ? -10.843 -4.870 19.731 1.00 95.50 164 TYR A O 1
ATOM 1305 N N . LEU A 1 165 ? -12.302 -5.504 18.126 1.00 96.50 165 LEU A N 1
ATOM 1306 C CA . LEU A 1 165 ? -11.571 -4.949 16.995 1.00 96.50 165 LEU A CA 1
ATOM 1307 C C . LEU A 1 165 ? -12.514 -4.085 16.158 1.00 96.50 165 LEU A C 1
ATOM 1309 O O . LEU A 1 165 ? -13.680 -4.428 15.970 1.00 96.50 165 LEU A O 1
ATOM 1313 N N . LEU A 1 166 ? -11.981 -2.984 15.645 1.00 96.06 166 LEU A N 1
ATOM 1314 C CA . LEU A 1 166 ? -12.593 -2.172 14.603 1.00 96.06 166 LEU A CA 1
ATOM 1315 C C . LEU A 1 166 ? -11.981 -2.580 13.267 1.00 96.06 166 LEU A C 1
ATOM 1317 O O . LEU A 1 166 ? -10.760 -2.513 13.110 1.00 96.06 166 LEU A O 1
ATOM 1321 N N . LEU A 1 167 ? -12.822 -2.981 12.324 1.00 95.75 167 LEU A N 1
ATOM 1322 C CA . LEU A 1 167 ? -12.461 -3.170 10.930 1.00 95.75 167 LEU A CA 1
ATOM 1323 C C . LEU A 1 167 ? -12.874 -1.943 10.135 1.00 95.75 167 LEU A C 1
ATOM 1325 O O . LEU A 1 167 ? -13.967 -1.421 10.343 1.00 95.75 167 LEU A O 1
ATOM 1329 N N . ARG A 1 168 ? -12.033 -1.538 9.189 1.00 94.06 168 ARG A N 1
ATOM 1330 C CA . ARG A 1 168 ? -12.366 -0.528 8.190 1.00 94.06 168 ARG A CA 1
ATOM 1331 C C . ARG A 1 168 ? -11.967 -1.008 6.803 1.00 94.06 168 ARG A C 1
ATOM 1333 O O . ARG A 1 168 ? -10.849 -1.491 6.618 1.00 94.06 168 ARG A O 1
ATOM 1340 N N . TYR A 1 169 ? -12.872 -0.872 5.839 1.00 92.19 169 TYR A N 1
ATOM 1341 C CA . TYR A 1 169 ? -12.572 -1.134 4.435 1.00 92.19 169 TYR A CA 1
ATOM 1342 C C . TYR A 1 169 ? -11.960 0.116 3.803 1.00 92.19 169 TYR A C 1
ATOM 1344 O O . TYR A 1 169 ? -12.493 1.217 3.936 1.00 92.19 169 TYR A O 1
ATOM 1352 N N . GLU A 1 170 ? -10.832 -0.043 3.122 1.00 88.25 170 GLU A N 1
ATOM 1353 C CA . GLU A 1 170 ? -10.135 1.043 2.438 1.00 88.25 170 GLU A CA 1
ATOM 1354 C C . GLU A 1 170 ? -10.036 0.705 0.952 1.00 88.25 170 GLU A C 1
ATOM 1356 O O . GLU A 1 170 ? -9.366 -0.255 0.565 1.00 88.25 170 GLU A O 1
ATOM 1361 N N . ASP A 1 171 ? -10.710 1.492 0.114 1.00 86.38 171 ASP A N 1
ATOM 1362 C CA . ASP A 1 171 ? -10.640 1.373 -1.341 1.00 86.38 171 ASP A CA 1
ATOM 1363 C C . ASP A 1 171 ? -9.660 2.410 -1.887 1.00 86.38 171 ASP A C 1
ATOM 1365 O O . ASP A 1 171 ? -9.947 3.606 -1.988 1.00 86.38 171 ASP A O 1
ATOM 1369 N N . TYR A 1 172 ? -8.479 1.951 -2.282 1.00 79.62 172 TYR A N 1
ATOM 1370 C CA . TYR A 1 172 ? -7.470 2.815 -2.880 1.00 79.62 172 TYR A CA 1
ATOM 1371 C C . TYR A 1 172 ? -7.703 3.039 -4.374 1.00 79.62 172 TYR A C 1
ATOM 1373 O O . TYR A 1 172 ? -7.103 3.946 -4.946 1.00 79.62 172 TYR A O 1
ATOM 1381 N N . SER A 1 173 ? -8.558 2.248 -5.028 1.00 74.56 173 SER A N 1
ATOM 1382 C CA . SER A 1 173 ? -8.814 2.355 -6.467 1.00 74.56 173 SER A CA 1
ATOM 1383 C C . SER A 1 173 ? -9.705 3.542 -6.840 1.00 74.56 173 SER A C 1
ATOM 1385 O O . SER A 1 173 ? -9.540 4.112 -7.922 1.00 74.56 173 SER A O 1
ATOM 1387 N N . THR A 1 174 ? -10.621 3.924 -5.948 1.00 66.94 174 THR A N 1
ATOM 1388 C CA . THR A 1 174 ? -11.588 5.009 -6.169 1.00 66.94 174 THR A CA 1
ATOM 1389 C C . THR A 1 174 ? -11.359 6.213 -5.264 1.00 66.94 174 THR A C 1
ATOM 1391 O O . THR A 1 174 ? -11.744 7.330 -5.623 1.00 66.94 174 THR A O 1
ATOM 1394 N N . SER A 1 175 ? -10.712 6.032 -4.110 1.00 59.28 175 SER A N 1
ATOM 1395 C CA . SER A 1 175 ? -10.534 7.128 -3.171 1.00 59.28 175 SER A CA 1
ATOM 1396 C C . SER A 1 175 ? -9.333 8.005 -3.540 1.00 59.28 175 SER A C 1
ATOM 1398 O O . SER A 1 175 ? -8.185 7.574 -3.626 1.00 59.28 175 SER A O 1
ATOM 1400 N N . ILE A 1 176 ? -9.587 9.313 -3.636 1.00 53.84 176 ILE A N 1
ATOM 1401 C CA . ILE A 1 176 ? -8.546 10.360 -3.585 1.00 53.84 176 ILE A CA 1
ATOM 1402 C C . ILE A 1 176 ? -7.849 10.338 -2.202 1.00 53.84 176 ILE A C 1
ATOM 1404 O O . ILE A 1 176 ? -6.838 11.005 -1.981 1.00 53.84 176 ILE A O 1
ATOM 1408 N N . SER A 1 177 ? -8.371 9.542 -1.257 1.00 48.41 177 SER A N 1
ATOM 1409 C CA . SER A 1 177 ? -7.892 9.436 0.115 1.00 48.41 177 SER A CA 1
ATOM 1410 C C . SER A 1 177 ? -6.447 8.947 0.213 1.00 48.41 177 SER A C 1
ATOM 1412 O O . SER A 1 177 ? -5.722 9.433 1.076 1.00 48.41 177 SER A O 1
ATOM 1414 N N . ALA A 1 178 ? -5.974 8.117 -0.725 1.00 46.31 178 ALA A N 1
ATOM 1415 C CA . ALA A 1 178 ? -4.561 7.739 -0.818 1.00 46.31 178 ALA A CA 1
ATOM 1416 C C . ALA A 1 178 ? -3.631 8.951 -1.053 1.00 46.31 178 ALA A C 1
ATOM 1418 O O . ALA A 1 178 ? -2.479 8.951 -0.625 1.00 46.31 178 ALA A O 1
ATOM 1419 N N . MET A 1 179 ? -4.140 10.013 -1.688 1.00 47.47 179 MET A N 1
ATOM 1420 C CA . MET A 1 179 ? -3.426 11.275 -1.907 1.00 47.47 179 MET A CA 1
ATOM 1421 C C . MET A 1 179 ? -3.639 12.275 -0.755 1.00 47.47 179 MET A C 1
ATOM 1423 O O . MET A 1 179 ? -2.776 13.113 -0.502 1.00 47.47 179 MET A O 1
ATOM 1427 N N . SER A 1 180 ? -4.771 12.194 -0.040 1.00 48.88 180 SER A N 1
ATOM 1428 C CA . SER A 1 180 ? -5.140 13.134 1.032 1.00 48.88 180 SER A CA 1
ATOM 1429 C C . SER A 1 180 ? -4.864 12.636 2.459 1.00 48.88 180 SER A C 1
ATOM 1431 O O . SER A 1 180 ? -4.959 13.425 3.399 1.00 48.88 180 SER A O 1
ATOM 1433 N N . LYS A 1 181 ? -4.521 11.356 2.647 1.00 56.66 181 LYS A N 1
ATOM 1434 C CA . LYS A 1 181 ? -4.099 10.750 3.920 1.00 56.66 181 LYS A CA 1
ATOM 1435 C C . LYS A 1 181 ? -2.645 10.264 3.811 1.00 56.66 181 LYS A C 1
ATOM 1437 O O . LYS A 1 181 ? -2.396 9.064 3.775 1.00 56.66 181 LYS A O 1
ATOM 1442 N N . PRO A 1 182 ? -1.653 11.174 3.800 1.00 51.41 182 PRO A N 1
ATOM 1443 C CA . PRO A 1 182 ? -0.234 10.798 3.767 1.00 51.41 182 PRO A CA 1
ATOM 1444 C C . PRO A 1 182 ? 0.250 10.067 5.039 1.00 51.41 182 PRO A C 1
ATOM 1446 O O . PRO A 1 182 ? 1.408 9.650 5.110 1.00 51.41 182 PRO A O 1
ATOM 1449 N N . TYR A 1 183 ? -0.623 9.919 6.042 1.00 51.12 183 TYR A N 1
ATOM 1450 C CA . TYR A 1 183 ? -0.350 9.288 7.327 1.00 51.12 183 TYR A CA 1
ATOM 1451 C C . TYR A 1 183 ? -1.255 8.068 7.520 1.00 51.12 183 TYR A C 1
ATOM 1453 O O . TYR A 1 183 ? -2.449 8.149 7.236 1.00 51.12 183 TYR A O 1
ATOM 1461 N N . ARG A 1 184 ? -0.687 6.981 8.067 1.00 60.59 184 ARG A N 1
ATOM 1462 C CA . ARG A 1 184 ? -1.347 5.672 8.294 1.00 60.59 184 ARG A CA 1
ATOM 1463 C C . ARG A 1 184 ? -1.714 4.920 7.012 1.00 60.59 184 ARG A C 1
ATOM 1465 O O . ARG A 1 184 ? -2.829 4.446 6.854 1.00 60.59 184 ARG A O 1
ATOM 1472 N N . VAL A 1 185 ? -0.752 4.819 6.101 1.00 76.75 185 VAL A N 1
ATOM 1473 C CA . VAL A 1 185 ? -0.844 3.944 4.925 1.00 76.75 185 VAL A CA 1
ATOM 1474 C C . VAL A 1 185 ? -0.367 2.541 5.306 1.00 76.75 185 VAL A C 1
ATOM 1476 O O . VAL A 1 185 ? 0.492 2.392 6.180 1.00 76.75 185 VAL A O 1
ATOM 1479 N N . ALA A 1 186 ? -0.903 1.520 4.640 1.00 87.94 186 ALA A N 1
ATOM 1480 C CA . ALA A 1 186 ? -0.401 0.157 4.741 1.00 87.94 186 ALA A CA 1
ATOM 1481 C C . ALA A 1 186 ? 1.131 0.081 4.516 1.00 87.94 186 ALA A C 1
ATOM 1483 O O . ALA A 1 186 ? 1.686 0.890 3.766 1.00 87.94 186 ALA A O 1
ATOM 1484 N N . PRO A 1 187 ? 1.832 -0.895 5.130 1.00 90.69 187 PRO A N 1
ATOM 1485 C CA . PRO A 1 187 ? 3.264 -1.089 4.911 1.00 90.69 187 PRO A CA 1
ATOM 1486 C C . PRO A 1 187 ? 3.610 -1.223 3.424 1.00 90.69 187 PRO A C 1
ATOM 1488 O O . PRO A 1 187 ? 2.831 -1.785 2.652 1.00 90.69 187 PRO A O 1
ATOM 1491 N N . ASP A 1 188 ? 4.813 -0.789 3.035 1.00 88.50 188 ASP A N 1
ATOM 1492 C CA . ASP A 1 188 ? 5.179 -0.638 1.619 1.00 88.50 188 ASP A CA 1
ATOM 1493 C C . ASP A 1 188 ? 5.025 -1.924 0.799 1.00 88.50 188 ASP A C 1
ATOM 1495 O O . ASP A 1 188 ? 4.530 -1.902 -0.321 1.00 88.50 188 ASP A O 1
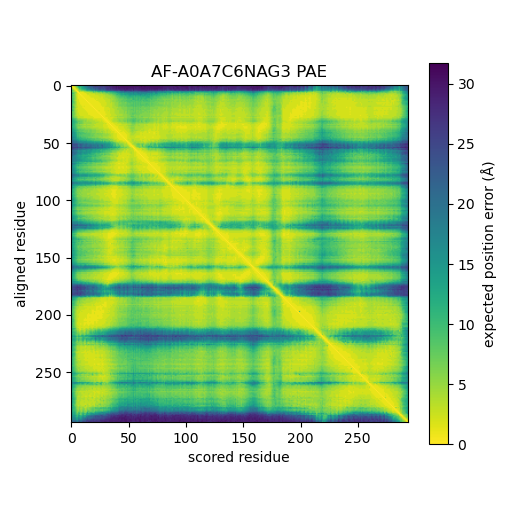ATOM 1499 N N . TRP A 1 189 ? 5.388 -3.069 1.376 1.00 91.56 189 TRP A N 1
ATOM 1500 C CA . TRP A 1 189 ? 5.282 -4.368 0.707 1.00 91.56 189 TRP A CA 1
ATOM 1501 C C . TRP A 1 189 ? 3.830 -4.809 0.464 1.00 91.56 189 TRP A C 1
ATOM 1503 O O . TRP A 1 189 ? 3.568 -5.604 -0.439 1.00 91.56 189 TRP A O 1
ATOM 1513 N N . LEU A 1 190 ? 2.893 -4.318 1.278 1.00 92.06 190 LEU A N 1
ATOM 1514 C CA . LEU A 1 190 ? 1.472 -4.622 1.172 1.00 92.06 190 LEU A CA 1
ATOM 1515 C C . LEU A 1 190 ? 0.790 -3.637 0.217 1.00 92.06 190 LEU A C 1
ATOM 1517 O O . LEU A 1 190 ? 0.012 -4.045 -0.644 1.00 92.06 190 LEU A O 1
ATOM 1521 N N . TYR A 1 191 ? 1.134 -2.355 0.343 1.00 88.81 191 TYR A N 1
ATOM 1522 C CA . TYR A 1 191 ? 0.600 -1.269 -0.473 1.00 88.81 191 TYR A CA 1
ATOM 1523 C C . TYR A 1 191 ? 1.132 -1.304 -1.918 1.00 88.81 191 TYR A C 1
ATOM 1525 O O . TYR A 1 191 ? 0.357 -1.186 -2.868 1.00 88.81 191 TYR A O 1
ATOM 1533 N N . HIS A 1 192 ? 2.432 -1.566 -2.096 1.00 90.44 192 HIS A N 1
ATOM 1534 C CA . HIS A 1 192 ? 3.127 -1.677 -3.381 1.00 90.44 192 HIS A CA 1
ATOM 1535 C C . HIS A 1 192 ? 3.786 -3.057 -3.576 1.00 90.44 192 HIS A C 1
ATOM 1537 O O . HIS A 1 192 ? 5.017 -3.185 -3.584 1.00 90.44 192 HIS A O 1
ATOM 1543 N N . PRO A 1 193 ? 2.992 -4.116 -3.817 1.00 92.62 193 PRO A N 1
ATOM 1544 C CA . PRO A 1 193 ? 3.489 -5.495 -3.830 1.00 92.62 193 PRO A CA 1
ATOM 1545 C C . PRO A 1 193 ? 4.524 -5.780 -4.927 1.00 92.62 193 PRO A C 1
ATOM 1547 O O . PRO A 1 193 ? 5.355 -6.676 -4.780 1.00 92.62 193 PRO A O 1
ATOM 1550 N N . TYR A 1 194 ? 4.502 -5.024 -6.028 1.00 95.31 194 TYR A N 1
ATOM 1551 C CA . TYR A 1 194 ? 5.389 -5.242 -7.173 1.00 95.31 194 TYR A CA 1
ATOM 1552 C C . TYR A 1 194 ? 6.519 -4.222 -7.287 1.00 95.31 194 TYR A C 1
ATOM 1554 O O . TYR A 1 194 ? 7.251 -4.256 -8.274 1.00 95.31 194 TYR A O 1
ATOM 1562 N N . ARG A 1 195 ? 6.721 -3.347 -6.295 1.00 93.06 195 ARG A N 1
ATOM 1563 C CA . ARG A 1 195 ? 7.712 -2.269 -6.405 1.00 93.06 195 ARG A CA 1
ATOM 1564 C C . ARG A 1 195 ? 9.128 -2.777 -6.646 1.00 93.06 195 ARG A C 1
ATOM 1566 O O . ARG A 1 195 ? 9.783 -2.357 -7.599 1.00 93.06 195 ARG A O 1
ATOM 1573 N N . SER A 1 196 ? 9.580 -3.728 -5.831 1.00 95.25 196 SER A N 1
ATOM 1574 C CA . SER A 1 196 ? 10.910 -4.335 -5.972 1.00 95.25 196 SER A CA 1
ATOM 1575 C C . SER A 1 196 ? 11.068 -5.078 -7.299 1.00 95.25 196 SER A C 1
ATOM 1577 O O . SER A 1 196 ? 12.109 -4.970 -7.947 1.00 95.25 196 SER A O 1
ATOM 1579 N N . LEU A 1 197 ? 10.020 -5.784 -7.742 1.00 96.69 197 LEU A N 1
ATOM 1580 C CA . LEU A 1 197 ? 10.010 -6.462 -9.038 1.00 96.69 197 LEU A CA 1
ATOM 1581 C C . LEU A 1 197 ? 10.091 -5.450 -10.188 1.00 96.69 197 LEU A C 1
ATOM 1583 O O . LEU A 1 197 ? 10.878 -5.645 -11.108 1.00 96.69 197 LEU A O 1
ATOM 1587 N N . GLY A 1 198 ? 9.342 -4.348 -10.110 1.00 96.62 198 GLY A N 1
ATOM 1588 C CA . GLY A 1 198 ? 9.372 -3.255 -11.078 1.00 96.62 198 GLY A CA 1
ATOM 1589 C C . GLY A 1 198 ? 10.767 -2.651 -11.218 1.00 96.62 198 GLY A C 1
ATOM 1590 O O . GLY A 1 198 ? 11.279 -2.548 -12.333 1.00 96.62 198 GLY A O 1
ATOM 1591 N N . THR A 1 199 ? 11.439 -2.360 -10.099 1.00 96.62 199 THR A N 1
ATOM 1592 C CA . THR A 1 199 ? 12.845 -1.916 -10.093 1.00 96.62 199 THR A CA 1
ATOM 1593 C C . THR A 1 199 ? 13.765 -2.937 -10.764 1.00 96.62 199 THR A C 1
ATOM 1595 O O . THR A 1 199 ? 14.594 -2.567 -11.597 1.00 96.62 199 THR A O 1
ATOM 1598 N N . GLY A 1 200 ? 13.590 -4.226 -10.460 1.00 97.69 200 GLY A N 1
ATOM 1599 C CA . GLY A 1 200 ? 14.342 -5.311 -11.093 1.00 97.69 200 GLY A CA 1
ATOM 1600 C C . GLY A 1 200 ? 14.126 -5.389 -12.608 1.00 97.69 200 GLY A C 1
ATOM 1601 O O . GLY A 1 200 ? 15.088 -5.538 -13.358 1.00 97.69 200 GLY A O 1
ATOM 1602 N N . VAL A 1 201 ? 12.886 -5.226 -13.076 1.00 98.00 201 VAL A N 1
ATOM 1603 C CA . VAL A 1 201 ? 12.531 -5.229 -14.505 1.00 98.00 201 VAL A CA 1
ATOM 1604 C C . VAL A 1 201 ? 13.140 -4.028 -15.236 1.00 98.00 201 VAL A C 1
ATOM 1606 O O . VAL A 1 201 ? 13.702 -4.206 -16.319 1.00 98.00 201 VAL A O 1
ATOM 1609 N N . MET A 1 202 ? 13.115 -2.830 -14.639 1.00 97.44 202 MET A N 1
ATOM 1610 C CA . MET A 1 202 ? 13.776 -1.647 -15.211 1.00 97.44 202 MET A CA 1
ATOM 1611 C C . MET A 1 202 ? 15.289 -1.855 -15.325 1.00 97.44 202 MET A C 1
ATOM 1613 O O . MET A 1 202 ? 15.870 -1.623 -16.388 1.00 97.44 202 MET A O 1
ATOM 1617 N N . ALA A 1 203 ? 15.924 -2.338 -14.252 1.00 97.62 203 ALA A N 1
ATOM 1618 C CA . ALA A 1 203 ? 17.353 -2.631 -14.239 1.00 97.62 203 ALA A CA 1
ATOM 1619 C C . ALA A 1 203 ? 17.714 -3.690 -15.290 1.00 97.62 203 ALA A C 1
ATOM 1621 O O . ALA A 1 203 ? 18.666 -3.506 -16.045 1.00 97.62 203 ALA A O 1
ATOM 1622 N N . MET A 1 204 ? 16.924 -4.760 -15.403 1.00 97.81 204 MET A N 1
ATOM 1623 C CA . MET A 1 204 ? 17.123 -5.802 -16.409 1.00 97.81 204 MET A CA 1
ATOM 1624 C C . MET A 1 204 ? 17.000 -5.253 -17.836 1.00 97.81 204 MET A C 1
ATOM 1626 O O . MET A 1 204 ? 17.853 -5.542 -18.672 1.00 97.81 204 MET A O 1
ATOM 1630 N N . GLY A 1 205 ? 15.995 -4.419 -18.122 1.00 96.75 205 GLY A N 1
ATOM 1631 C CA . GLY A 1 205 ? 15.844 -3.770 -19.430 1.00 96.75 205 GLY A CA 1
ATOM 1632 C C . GLY A 1 205 ? 17.054 -2.908 -19.804 1.00 96.75 205 GLY A C 1
ATOM 1633 O O . GLY A 1 205 ? 17.544 -2.976 -20.935 1.00 96.75 205 GLY A O 1
ATOM 1634 N N . LEU A 1 206 ? 17.597 -2.160 -18.837 1.00 95.81 206 LEU A N 1
ATOM 1635 C CA . LEU A 1 206 ? 18.815 -1.370 -19.016 1.00 95.81 206 LEU A CA 1
ATOM 1636 C C . LEU A 1 206 ? 20.055 -2.249 -19.237 1.00 95.81 206 LEU A C 1
ATOM 1638 O O . LEU A 1 206 ? 20.850 -1.979 -20.138 1.00 95.81 206 LEU A O 1
ATOM 1642 N N . LEU A 1 207 ? 20.221 -3.315 -18.452 1.00 96.88 207 LEU A N 1
ATOM 1643 C CA . LEU A 1 207 ? 21.334 -4.255 -18.604 1.00 96.88 207 LEU A CA 1
ATOM 1644 C C . LEU A 1 207 ? 21.297 -4.926 -19.979 1.00 96.88 207 LEU A C 1
ATOM 1646 O O . LEU A 1 207 ? 22.314 -4.954 -20.670 1.00 96.88 207 LEU A O 1
ATOM 1650 N N . LEU A 1 208 ? 20.127 -5.390 -20.423 1.00 95.44 208 LEU A N 1
ATOM 1651 C CA . LEU A 1 208 ? 19.950 -5.948 -21.762 1.00 95.44 208 LEU A CA 1
ATOM 1652 C C . LEU A 1 208 ? 20.313 -4.922 -22.836 1.00 95.44 208 LEU A C 1
ATOM 1654 O O . LEU A 1 208 ? 21.035 -5.255 -23.771 1.00 95.44 208 LEU A O 1
ATOM 1658 N N . TYR A 1 209 ? 19.902 -3.663 -22.688 1.00 93.50 209 TYR A N 1
ATOM 1659 C CA . TYR A 1 209 ? 20.302 -2.605 -23.613 1.00 93.50 209 TYR A CA 1
ATOM 1660 C C . TYR A 1 209 ? 21.824 -2.411 -23.673 1.00 93.50 209 TYR A C 1
ATOM 1662 O O . TYR A 1 209 ? 22.375 -2.238 -24.764 1.00 93.50 209 TYR A O 1
ATOM 1670 N N . ILE A 1 210 ? 22.524 -2.448 -22.538 1.00 91.81 210 ILE A N 1
ATOM 1671 C CA . ILE A 1 210 ? 23.979 -2.247 -22.469 1.00 91.81 210 ILE A CA 1
ATOM 1672 C C . ILE A 1 210 ? 24.742 -3.451 -23.036 1.00 91.81 210 ILE A C 1
ATOM 1674 O O . ILE A 1 210 ? 25.659 -3.256 -23.837 1.00 91.81 210 ILE A O 1
ATOM 1678 N N . PHE A 1 211 ? 24.364 -4.670 -22.646 1.00 93.12 211 PHE A N 1
ATOM 1679 C CA . PHE A 1 211 ? 25.136 -5.886 -22.914 1.00 93.12 211 PHE A CA 1
ATOM 1680 C C . PHE A 1 211 ? 24.783 -6.595 -24.220 1.00 93.12 211 PHE A C 1
ATOM 1682 O O . PHE A 1 211 ? 25.624 -7.317 -24.759 1.00 93.12 211 PHE A O 1
ATOM 1689 N N . LEU A 1 212 ? 23.579 -6.401 -24.765 1.00 90.25 212 LEU A N 1
ATOM 1690 C CA . LEU A 1 212 ? 23.253 -6.958 -26.075 1.00 90.25 212 LEU A CA 1
ATOM 1691 C C . LEU A 1 212 ? 24.184 -6.363 -27.150 1.00 90.25 212 LEU A C 1
ATOM 1693 O O . LEU A 1 212 ? 24.446 -5.153 -27.160 1.00 90.25 212 LEU A O 1
ATOM 1697 N N . PRO A 1 213 ? 24.678 -7.199 -28.078 1.00 84.81 213 PRO A N 1
ATOM 1698 C CA . PRO A 1 213 ? 25.723 -6.812 -29.010 1.00 84.81 213 PRO A CA 1
ATOM 1699 C C . PRO A 1 213 ? 25.255 -5.704 -29.953 1.00 84.81 213 PRO A C 1
ATOM 1701 O O . PRO A 1 213 ? 24.175 -5.767 -30.542 1.00 84.81 213 PRO A O 1
ATOM 1704 N N . ARG A 1 214 ? 26.116 -4.697 -30.128 1.00 80.62 214 ARG A N 1
ATOM 1705 C CA . ARG A 1 214 ? 25.895 -3.597 -31.071 1.00 80.62 214 ARG A CA 1
ATOM 1706 C C . ARG A 1 214 ? 26.338 -3.981 -32.473 1.00 80.62 214 ARG A C 1
ATOM 1708 O O . ARG A 1 214 ? 27.332 -4.690 -32.654 1.00 80.62 214 ARG A O 1
ATOM 17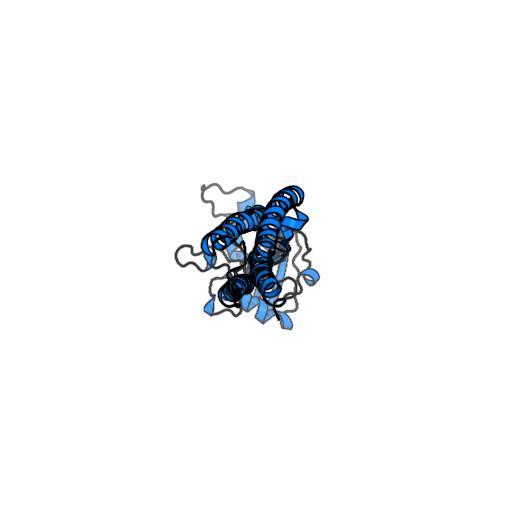15 N N . ARG A 1 215 ? 25.660 -3.428 -33.480 1.00 75.62 215 ARG A N 1
ATOM 1716 C CA . ARG A 1 215 ? 26.150 -3.463 -34.860 1.00 75.62 215 ARG A CA 1
ATOM 1717 C C . ARG A 1 215 ? 27.516 -2.773 -34.936 1.00 75.62 215 ARG A C 1
ATOM 1719 O O . ARG A 1 215 ? 27.663 -1.623 -34.528 1.00 75.62 215 ARG A O 1
ATOM 1726 N N . LYS A 1 216 ? 28.505 -3.461 -35.510 1.00 74.31 216 LYS A N 1
ATOM 1727 C CA . LYS A 1 216 ? 29.762 -2.831 -35.934 1.00 74.31 216 LYS A CA 1
ATOM 1728 C C . LYS A 1 216 ? 29.512 -2.073 -37.239 1.00 74.31 216 LYS A C 1
ATOM 1730 O O . LYS A 1 216 ? 28.904 -2.632 -38.152 1.00 74.31 216 LYS A O 1
ATOM 1735 N N . LYS A 1 217 ? 29.959 -0.817 -37.306 1.00 69.50 217 LYS A N 1
ATOM 1736 C CA . LYS A 1 217 ? 29.862 0.010 -38.516 1.00 69.50 217 LYS A CA 1
ATOM 1737 C C . LYS A 1 217 ? 30.718 -0.592 -39.628 1.00 69.50 217 LYS A C 1
ATOM 1739 O O . LYS A 1 217 ? 31.849 -0.996 -39.360 1.00 69.50 217 LYS A O 1
ATOM 1744 N N . GLN A 1 218 ? 30.183 -0.657 -40.842 1.00 72.75 218 GLN A N 1
ATOM 1745 C CA . GLN A 1 218 ? 30.955 -0.986 -42.041 1.00 72.75 218 GLN A CA 1
ATOM 1746 C C . GLN A 1 218 ? 31.328 0.302 -42.781 1.00 72.75 218 GLN A C 1
ATOM 1748 O O . GLN A 1 218 ? 30.661 1.321 -42.624 1.00 72.75 218 GLN A O 1
ATOM 1753 N N . THR A 1 219 ? 32.407 0.265 -43.561 1.00 67.19 219 THR A N 1
ATOM 1754 C CA . THR A 1 219 ? 32.984 1.440 -44.239 1.00 67.19 219 THR A CA 1
ATOM 1755 C C . THR A 1 219 ? 32.014 2.111 -45.222 1.00 67.19 219 THR A C 1
ATOM 1757 O O . THR A 1 219 ? 32.143 3.303 -45.475 1.00 67.19 219 THR A O 1
ATOM 1760 N N . ASP A 1 220 ? 31.010 1.371 -45.702 1.00 71.56 220 ASP A N 1
ATOM 1761 C CA . ASP A 1 220 ? 30.005 1.840 -46.666 1.00 71.56 220 ASP A CA 1
ATOM 1762 C C . ASP A 1 220 ? 28.690 2.319 -46.003 1.00 71.56 220 ASP A C 1
ATOM 1764 O O . ASP A 1 220 ? 27.720 2.637 -46.694 1.00 71.56 220 ASP A O 1
ATOM 1768 N N . ASP A 1 221 ? 28.609 2.333 -44.665 1.00 68.44 221 ASP A N 1
ATOM 1769 C CA . ASP A 1 221 ? 27.400 2.739 -43.939 1.00 68.44 221 ASP A CA 1
ATOM 1770 C C . ASP A 1 221 ? 27.352 4.265 -43.732 1.00 68.44 221 ASP A C 1
ATOM 1772 O O . ASP A 1 221 ? 28.199 4.838 -43.041 1.00 68.44 221 ASP A O 1
ATOM 1776 N N . ILE A 1 222 ? 26.296 4.926 -44.221 1.00 68.38 222 ILE A N 1
ATOM 1777 C CA . ILE A 1 222 ? 25.948 6.289 -43.793 1.00 68.38 222 ILE A CA 1
ATOM 1778 C C . ILE A 1 222 ? 25.182 6.178 -42.473 1.00 68.38 222 ILE A C 1
ATOM 1780 O O . ILE A 1 222 ? 23.965 6.030 -42.452 1.00 68.38 222 ILE A O 1
ATOM 1784 N N . ALA A 1 223 ? 25.905 6.210 -41.354 1.00 68.12 223 ALA A N 1
ATOM 1785 C CA . ALA A 1 223 ? 25.307 6.105 -40.026 1.00 68.12 223 ALA A CA 1
ATOM 1786 C C . ALA A 1 223 ? 25.812 7.199 -39.083 1.00 68.12 223 ALA A C 1
ATOM 1788 O O . ALA A 1 223 ? 27.024 7.408 -38.941 1.00 68.12 223 ALA A O 1
ATOM 1789 N N . TYR A 1 224 ? 24.878 7.817 -38.352 1.00 70.75 224 TYR A N 1
ATOM 1790 C CA . TYR A 1 224 ? 25.174 8.747 -37.261 1.00 70.75 224 TYR A CA 1
ATOM 1791 C C . TYR A 1 224 ? 26.209 8.175 -36.288 1.00 70.75 224 TYR A C 1
ATOM 1793 O O . TYR A 1 224 ? 26.334 6.958 -36.102 1.00 70.75 224 TYR A O 1
ATOM 1801 N N . SER A 1 225 ? 27.009 9.050 -35.673 1.00 78.69 225 SER A N 1
ATOM 1802 C CA . SER A 1 225 ? 28.006 8.630 -34.686 1.00 78.69 225 SER A CA 1
ATOM 1803 C C . SER A 1 225 ? 27.338 7.841 -33.554 1.00 78.69 225 SER A C 1
ATOM 1805 O O . SER A 1 225 ? 26.197 8.111 -33.178 1.00 78.69 225 SER A O 1
ATOM 1807 N N . THR A 1 226 ? 28.047 6.858 -32.994 1.00 77.69 226 THR A N 1
ATOM 1808 C CA . THR A 1 226 ? 27.510 6.048 -31.889 1.00 77.69 226 THR A CA 1
ATOM 1809 C C . THR A 1 226 ? 27.077 6.935 -30.718 1.00 77.69 226 THR A C 1
ATOM 1811 O O . THR A 1 226 ? 26.050 6.672 -30.107 1.00 77.69 226 THR A O 1
ATOM 1814 N N . GLY A 1 227 ? 27.813 8.019 -30.447 1.00 80.94 227 GLY A N 1
ATOM 1815 C CA . GLY A 1 227 ? 27.452 9.001 -29.422 1.00 80.94 227 GLY A CA 1
ATOM 1816 C C . GLY A 1 227 ? 26.150 9.749 -29.722 1.00 80.94 227 GLY A C 1
ATOM 1817 O O . GLY A 1 227 ? 25.341 9.919 -28.821 1.00 80.94 227 GLY A O 1
ATOM 1818 N N . SER A 1 228 ? 25.904 10.134 -30.979 1.00 82.44 228 SER A N 1
ATOM 1819 C CA . SER A 1 228 ? 24.660 10.811 -31.377 1.00 82.44 228 SER A CA 1
ATOM 1820 C C . SER A 1 228 ? 23.435 9.905 -31.227 1.00 82.44 228 SER A C 1
ATOM 1822 O O . SER A 1 228 ? 22.405 10.353 -30.731 1.00 82.44 228 SER A O 1
ATOM 1824 N N . ILE A 1 229 ? 23.566 8.620 -31.569 1.00 82.88 229 ILE A N 1
ATOM 1825 C CA . ILE A 1 229 ? 22.497 7.627 -31.387 1.00 82.88 229 ILE A CA 1
ATOM 1826 C C . ILE A 1 229 ? 22.197 7.422 -29.894 1.00 82.88 229 ILE A C 1
ATOM 1828 O O . ILE A 1 229 ? 21.037 7.430 -29.494 1.00 82.88 229 ILE A O 1
ATOM 1832 N N . LEU A 1 230 ? 23.235 7.294 -29.059 1.00 85.31 230 LEU A N 1
ATOM 1833 C CA . LEU A 1 230 ? 23.068 7.167 -27.607 1.00 85.31 230 LEU A CA 1
ATOM 1834 C C . LEU A 1 230 ? 22.446 8.416 -26.980 1.00 85.31 230 LEU A C 1
ATOM 1836 O O . LEU A 1 230 ? 21.615 8.293 -26.087 1.00 85.31 230 LEU A O 1
ATOM 1840 N N . ALA A 1 231 ? 22.832 9.607 -27.442 1.00 87.81 231 ALA A N 1
ATOM 1841 C CA . ALA A 1 231 ? 22.235 10.855 -26.986 1.00 87.81 231 ALA A CA 1
ATOM 1842 C C . ALA A 1 231 ? 20.741 10.914 -27.338 1.00 87.81 231 ALA A C 1
ATOM 1844 O O . ALA A 1 231 ? 19.937 11.303 -26.496 1.00 87.81 231 ALA A O 1
ATOM 1845 N N . GLY A 1 232 ? 20.359 10.465 -28.539 1.00 88.62 232 GLY A N 1
ATOM 1846 C CA . GLY A 1 232 ? 18.956 10.332 -28.936 1.00 88.62 232 GLY A CA 1
ATOM 1847 C C . GLY A 1 232 ? 18.178 9.367 -28.039 1.00 88.62 232 GLY A C 1
ATOM 1848 O O . GLY A 1 232 ? 17.113 9.727 -27.540 1.00 88.62 232 GLY A O 1
ATOM 1849 N N . ASP A 1 233 ? 18.738 8.183 -27.767 1.00 90.06 233 ASP A N 1
ATOM 1850 C CA . ASP A 1 233 ? 18.126 7.198 -26.866 1.00 90.06 233 ASP A CA 1
ATOM 1851 C C . ASP A 1 233 ? 17.969 7.758 -25.435 1.00 90.06 233 ASP A C 1
ATOM 1853 O O . ASP A 1 233 ? 16.932 7.564 -24.800 1.00 90.06 233 ASP A O 1
ATOM 1857 N N . LEU A 1 234 ? 18.962 8.506 -24.939 1.00 91.25 234 LEU A N 1
ATOM 1858 C CA . LEU A 1 234 ? 18.922 9.155 -23.625 1.00 91.25 234 LEU A CA 1
ATOM 1859 C C . LEU A 1 234 ? 17.843 10.242 -23.556 1.00 91.25 234 LEU A C 1
ATOM 1861 O O . LEU A 1 234 ? 17.072 10.270 -22.601 1.00 91.25 234 LEU A O 1
ATOM 1865 N N . VAL A 1 235 ? 17.764 11.122 -24.559 1.00 93.19 235 VAL A N 1
ATOM 1866 C CA . VAL A 1 235 ? 16.727 12.164 -24.631 1.00 93.19 235 VAL A CA 1
ATOM 1867 C C . VAL A 1 235 ? 15.341 11.527 -24.671 1.00 93.19 235 VAL A C 1
ATOM 1869 O O . VAL A 1 235 ? 14.451 11.948 -23.935 1.00 93.19 235 VAL A O 1
ATOM 1872 N N . ALA A 1 236 ? 15.165 10.473 -25.470 1.00 93.12 236 ALA A N 1
ATOM 1873 C CA . ALA A 1 236 ? 13.899 9.762 -25.536 1.00 93.12 236 ALA A CA 1
ATOM 1874 C C . ALA A 1 236 ? 13.524 9.124 -24.190 1.00 93.12 236 ALA A C 1
ATOM 1876 O O . ALA A 1 236 ? 12.365 9.208 -23.802 1.00 93.12 236 ALA A O 1
ATOM 1877 N N . LEU A 1 237 ? 14.479 8.558 -23.440 1.00 93.44 237 LEU A N 1
ATOM 1878 C CA . LEU A 1 237 ? 14.240 8.051 -22.083 1.00 93.44 237 LEU A CA 1
ATOM 1879 C C . LEU A 1 237 ? 13.876 9.155 -21.083 1.00 93.44 237 LEU A C 1
ATOM 1881 O O . LEU A 1 237 ? 12.925 8.990 -20.321 1.00 93.44 237 LEU A O 1
ATOM 1885 N N . ILE A 1 238 ? 14.614 10.270 -21.090 1.00 93.75 238 ILE A N 1
ATOM 1886 C CA . ILE A 1 238 ? 14.381 11.418 -20.198 1.00 93.75 238 ILE A CA 1
ATOM 1887 C C . ILE A 1 238 ? 12.973 11.980 -20.388 1.00 93.75 238 ILE A C 1
ATOM 1889 O O . ILE A 1 238 ? 12.383 12.447 -19.423 1.00 93.75 238 ILE A O 1
ATOM 1893 N N . LEU A 1 239 ? 12.430 11.926 -21.605 1.00 94.25 239 LEU A N 1
ATOM 1894 C CA . LEU A 1 239 ? 11.058 12.343 -21.889 1.00 94.25 239 LEU A CA 1
ATOM 1895 C C . LEU A 1 239 ? 10.045 11.222 -21.611 1.00 94.25 239 LEU A C 1
ATOM 1897 O O . LEU A 1 239 ? 8.997 11.473 -21.021 1.00 94.25 239 LEU A O 1
ATOM 1901 N N . LEU A 1 240 ? 10.359 9.977 -21.977 1.00 94.75 240 LEU A N 1
ATOM 1902 C CA . LEU A 1 240 ? 9.474 8.826 -21.793 1.00 94.75 240 LEU A CA 1
ATOM 1903 C C . LEU A 1 240 ? 9.113 8.611 -20.321 1.00 94.75 240 LEU A C 1
ATOM 1905 O O . LEU A 1 240 ? 7.940 8.452 -20.007 1.00 94.75 240 LEU A O 1
ATOM 1909 N N . VAL A 1 241 ? 10.103 8.608 -19.425 1.00 94.62 241 VAL A N 1
ATOM 1910 C CA . VAL A 1 241 ? 9.900 8.324 -17.996 1.00 94.62 241 VAL A CA 1
ATOM 1911 C C . VAL A 1 241 ? 8.891 9.279 -17.341 1.00 94.62 241 VAL A C 1
ATOM 1913 O O . VAL A 1 241 ? 7.938 8.777 -16.749 1.00 94.62 241 VAL A O 1
ATOM 1916 N N . PRO A 1 242 ? 9.016 10.618 -17.436 1.00 93.88 242 PRO A N 1
ATOM 1917 C CA . PRO A 1 242 ? 8.032 11.523 -16.858 1.00 93.88 242 PRO A CA 1
ATOM 1918 C C . PRO A 1 242 ? 6.689 11.464 -17.589 1.00 93.88 242 PRO A C 1
ATOM 1920 O O . PRO A 1 242 ? 5.667 11.386 -16.919 1.00 93.88 242 PRO A O 1
ATOM 1923 N N . PHE A 1 243 ? 6.637 11.438 -18.926 1.00 94.94 243 PHE A N 1
ATOM 1924 C CA . PHE A 1 243 ? 5.344 11.401 -19.628 1.00 94.94 243 PHE A CA 1
ATOM 1925 C C . PHE A 1 243 ? 4.574 10.095 -19.406 1.00 94.94 243 PHE A C 1
ATOM 1927 O O . PHE A 1 243 ? 3.346 10.101 -19.377 1.00 94.94 243 PHE A O 1
ATOM 1934 N N . TYR A 1 244 ? 5.277 8.981 -19.207 1.00 95.31 244 TYR A N 1
ATOM 1935 C CA . TYR A 1 244 ? 4.656 7.704 -18.884 1.00 95.31 244 TYR A CA 1
ATOM 1936 C C . TYR A 1 244 ? 4.353 7.552 -17.387 1.00 95.31 244 TYR A C 1
ATOM 1938 O O . TYR A 1 244 ? 3.279 7.073 -17.028 1.00 95.31 244 TYR A O 1
ATOM 1946 N N . GLY A 1 245 ? 5.279 7.973 -16.521 1.00 92.81 245 GLY A N 1
ATOM 1947 C CA . GLY A 1 245 ? 5.235 7.745 -15.076 1.00 92.81 245 GLY A CA 1
ATOM 1948 C C . GLY A 1 245 ? 4.488 8.802 -14.258 1.00 92.81 245 GLY A C 1
ATOM 1949 O O . GLY A 1 245 ? 3.869 8.457 -13.254 1.00 92.81 245 GLY A O 1
ATOM 1950 N N . LEU A 1 246 ? 4.492 10.078 -14.666 1.00 91.12 246 LEU A N 1
ATOM 1951 C CA . LEU A 1 246 ? 3.783 11.143 -13.941 1.00 91.12 246 LEU A CA 1
ATOM 1952 C C . LEU A 1 246 ? 2.277 10.889 -13.796 1.00 91.12 246 LEU A C 1
ATOM 1954 O O . LEU A 1 246 ? 1.770 11.169 -12.713 1.00 91.12 246 LEU A O 1
ATOM 1958 N N . PRO A 1 247 ? 1.549 10.338 -14.790 1.00 90.19 247 PRO A N 1
ATOM 1959 C CA . PRO A 1 247 ? 0.159 9.940 -14.588 1.00 90.19 247 PRO A CA 1
ATOM 1960 C C . PRO A 1 247 ? -0.036 9.040 -13.368 1.00 90.19 247 PRO A C 1
ATOM 1962 O O . PRO A 1 247 ? -0.995 9.230 -12.628 1.00 90.19 247 PRO A O 1
ATOM 1965 N N . PHE A 1 248 ? 0.884 8.107 -13.108 1.00 88.94 248 PHE A N 1
ATOM 1966 C CA . PHE A 1 248 ? 0.803 7.241 -11.935 1.00 88.94 248 PHE A CA 1
ATOM 1967 C C . PHE A 1 248 ? 1.035 8.012 -10.635 1.00 88.94 248 PHE A C 1
ATOM 1969 O O . PHE A 1 248 ? 0.297 7.827 -9.676 1.00 88.94 248 PHE A O 1
ATOM 1976 N N . LEU A 1 249 ? 2.018 8.916 -10.618 1.00 84.69 249 LEU A N 1
ATOM 1977 C CA . LEU A 1 249 ? 2.301 9.776 -9.464 1.00 84.69 249 LEU A CA 1
ATOM 1978 C C . LEU A 1 249 ? 1.135 10.718 -9.138 1.00 84.69 249 LEU A C 1
ATOM 1980 O O . LEU A 1 249 ? 0.798 10.899 -7.973 1.00 84.69 249 LEU A O 1
ATOM 1984 N N . ILE A 1 250 ? 0.519 11.308 -10.163 1.00 83.12 250 ILE A N 1
ATOM 1985 C CA . ILE A 1 250 ? -0.583 12.266 -10.014 1.00 83.12 250 ILE A CA 1
ATOM 1986 C C . ILE A 1 250 ? -1.872 11.556 -9.588 1.00 83.12 250 ILE A C 1
ATOM 1988 O O . ILE A 1 250 ? -2.614 12.094 -8.776 1.00 83.12 250 ILE A O 1
ATOM 1992 N N . ASN A 1 251 ? -2.150 10.363 -10.120 1.00 78.81 251 ASN A N 1
ATOM 1993 C CA . ASN A 1 251 ? -3.369 9.616 -9.790 1.00 78.81 251 ASN A CA 1
ATOM 1994 C C . ASN A 1 251 ? -3.223 8.711 -8.554 1.00 78.81 251 ASN A C 1
ATOM 1996 O O . ASN A 1 251 ? -4.202 8.107 -8.134 1.00 78.81 251 ASN A O 1
ATOM 2000 N N . GLY A 1 252 ? -2.025 8.586 -7.977 1.00 77.12 252 GLY A N 1
ATOM 2001 C CA . GLY A 1 252 ? -1.775 7.739 -6.807 1.00 77.12 252 GLY A CA 1
ATOM 2002 C C . GLY A 1 252 ? -1.504 6.264 -7.118 1.00 77.12 252 GLY A C 1
ATOM 2003 O O . GLY A 1 252 ? -1.266 5.500 -6.190 1.00 77.12 252 GLY A O 1
ATOM 2004 N N . GLY A 1 253 ? -1.479 5.858 -8.391 1.00 84.19 253 GLY A N 1
ATOM 2005 C CA . GLY A 1 253 ? -1.081 4.513 -8.808 1.00 84.19 253 GLY A CA 1
ATOM 2006 C C . GLY A 1 253 ? -1.474 4.155 -10.243 1.00 84.19 253 GLY A C 1
ATOM 2007 O O . GLY A 1 253 ? -2.108 4.931 -10.965 1.00 84.19 253 GLY A O 1
ATOM 2008 N N . THR A 1 254 ? -1.072 2.958 -10.677 1.00 85.12 254 THR A N 1
ATOM 2009 C CA . THR A 1 254 ? -1.325 2.450 -12.039 1.00 85.12 254 THR A CA 1
AT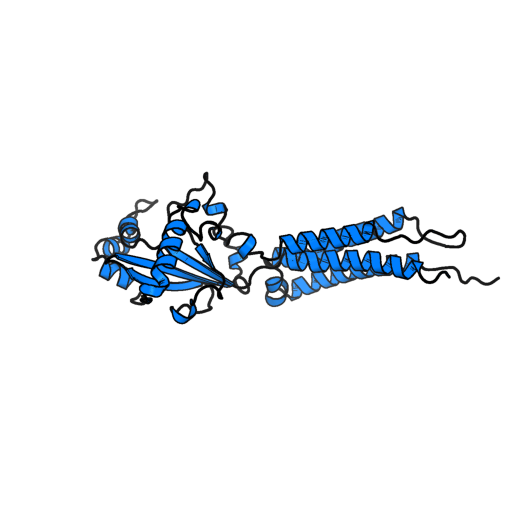OM 2010 C C . THR A 1 254 ? -2.811 2.241 -12.332 1.00 85.12 254 THR A C 1
ATOM 2012 O O . THR A 1 254 ? -3.267 2.577 -13.423 1.00 85.12 254 THR A O 1
ATOM 2015 N N . VAL A 1 255 ? -3.577 1.709 -11.374 1.00 84.62 255 VAL A N 1
ATOM 2016 C CA . VAL A 1 255 ? -5.015 1.434 -11.553 1.00 84.62 255 VAL A CA 1
ATOM 2017 C C . VAL A 1 255 ? -5.787 2.748 -11.679 1.00 84.62 255 VAL A C 1
ATOM 2019 O O . VAL A 1 255 ? -6.542 2.942 -12.628 1.00 84.62 255 VAL A O 1
ATOM 2022 N N . GLN A 1 256 ? -5.508 3.690 -10.783 1.00 82.06 256 GLN A N 1
ATOM 2023 C CA . GLN A 1 256 ? -6.144 5.000 -10.705 1.00 82.06 256 GLN A CA 1
ATOM 2024 C C . GLN A 1 256 ? -5.850 5.856 -11.941 1.00 82.06 256 GLN A C 1
ATOM 2026 O O . GLN A 1 256 ? -6.717 6.591 -12.411 1.00 82.06 256 GLN A O 1
ATOM 2031 N N . ALA A 1 257 ? -4.652 5.733 -12.523 1.00 84.75 257 ALA A N 1
ATOM 2032 C CA . ALA A 1 257 ? -4.317 6.418 -13.769 1.00 84.75 257 ALA A CA 1
ATOM 2033 C C . ALA A 1 257 ? -5.198 5.979 -14.952 1.00 84.75 257 ALA A C 1
ATOM 2035 O O . ALA A 1 257 ? -5.383 6.762 -15.886 1.00 84.75 257 ALA A O 1
ATOM 2036 N N . ILE A 1 258 ? -5.741 4.758 -14.907 1.00 84.06 258 ILE A N 1
ATOM 2037 C CA . ILE A 1 258 ? -6.615 4.189 -15.939 1.00 84.06 258 ILE A CA 1
ATOM 2038 C C . ILE A 1 258 ? -8.094 4.471 -15.635 1.00 84.06 258 ILE A C 1
ATOM 2040 O O . ILE A 1 258 ? -8.871 4.652 -16.569 1.00 84.06 258 ILE A O 1
ATOM 2044 N N . THR A 1 259 ? -8.494 4.522 -14.361 1.00 82.56 259 THR A N 1
ATOM 2045 C CA . THR A 1 259 ? -9.909 4.623 -13.955 1.00 82.56 259 THR A CA 1
ATOM 2046 C C . THR A 1 259 ? -10.365 6.036 -13.578 1.00 82.56 259 THR A C 1
ATOM 2048 O O . THR A 1 259 ? -11.506 6.388 -13.863 1.00 82.56 259 THR A O 1
ATOM 2051 N N . GLY A 1 260 ? -9.505 6.853 -12.960 1.00 73.56 260 GLY A N 1
ATOM 2052 C CA . GLY A 1 260 ? -9.855 8.159 -12.389 1.00 73.56 260 GLY A CA 1
ATOM 2053 C C . GLY A 1 260 ? -9.763 9.313 -13.391 1.00 73.56 260 GLY A C 1
ATOM 2054 O O . GLY A 1 260 ? -10.771 9.768 -13.927 1.00 73.56 260 GLY A O 1
ATOM 2055 N N . MET A 1 261 ? -8.545 9.799 -13.667 1.00 74.94 261 MET A N 1
ATOM 2056 C CA . MET A 1 261 ? -8.291 10.912 -14.602 1.00 74.94 261 MET A CA 1
ATOM 2057 C C . MET A 1 261 ? -7.719 10.432 -15.938 1.00 74.94 261 MET A C 1
ATOM 2059 O O . MET A 1 261 ? -6.753 10.992 -16.469 1.00 74.94 261 MET A O 1
ATOM 2063 N N . TRP A 1 262 ? -8.338 9.397 -16.505 1.00 84.06 262 TRP A N 1
ATOM 2064 C CA . TRP A 1 262 ? -7.869 8.768 -17.737 1.00 84.06 262 TRP A CA 1
ATOM 2065 C C . TRP A 1 262 ? -7.647 9.738 -18.918 1.00 84.06 262 TRP A C 1
ATOM 2067 O O . TRP A 1 262 ? -6.714 9.476 -19.675 1.00 84.06 262 TRP A O 1
ATOM 2077 N N . PRO A 1 263 ? -8.373 10.873 -19.097 1.00 88.31 263 PRO A N 1
ATOM 2078 C CA . PRO A 1 263 ? -8.089 11.786 -20.207 1.00 88.31 263 PRO A CA 1
ATOM 2079 C C . PRO A 1 263 ? -6.726 12.478 -20.084 1.00 88.31 263 PRO A C 1
ATOM 2081 O O . PRO A 1 263 ? -6.018 12.632 -21.080 1.00 88.31 263 PRO A O 1
ATOM 2084 N N . ILE A 1 264 ? -6.331 12.864 -18.865 1.00 86.31 264 ILE A N 1
ATOM 2085 C CA . ILE A 1 264 ? -5.019 13.474 -18.603 1.00 86.31 264 ILE A CA 1
ATOM 2086 C C . ILE A 1 264 ? -3.931 12.418 -18.804 1.00 86.31 264 ILE A C 1
ATOM 2088 O O . ILE A 1 264 ? -2.962 12.665 -19.524 1.00 86.31 264 ILE A O 1
ATOM 2092 N N . SER A 1 265 ? -4.127 11.218 -18.248 1.00 91.19 265 SER A N 1
ATOM 2093 C CA . SER A 1 265 ? -3.222 10.082 -18.452 1.00 91.19 265 SER A CA 1
ATOM 2094 C C . SER A 1 265 ? -3.050 9.758 -19.938 1.00 91.19 265 SER A C 1
ATOM 2096 O O . SER A 1 265 ? -1.926 9.599 -20.405 1.00 91.19 265 SER A O 1
ATOM 2098 N N . ALA A 1 266 ? -4.141 9.743 -20.709 1.00 92.88 266 ALA A N 1
ATOM 2099 C CA . ALA A 1 266 ? -4.126 9.480 -22.143 1.00 92.88 266 ALA A CA 1
ATOM 2100 C C . ALA A 1 266 ? -3.346 10.549 -22.921 1.00 92.88 266 ALA A C 1
ATOM 2102 O O . ALA A 1 266 ? -2.541 10.201 -23.783 1.00 92.88 266 ALA A O 1
ATOM 2103 N N . ALA A 1 267 ? -3.524 11.835 -22.600 1.00 93.50 267 ALA A N 1
ATOM 2104 C CA . ALA A 1 267 ? -2.760 12.917 -23.223 1.00 93.50 267 ALA A CA 1
ATOM 2105 C C . ALA A 1 267 ? -1.251 12.795 -22.940 1.00 93.50 267 ALA A C 1
ATOM 2107 O O . ALA A 1 267 ? -0.429 12.944 -23.845 1.00 93.50 267 ALA A O 1
ATOM 2108 N N . MET A 1 268 ? -0.873 12.465 -21.703 1.00 94.00 268 MET A N 1
ATOM 2109 C CA . MET A 1 268 ? 0.530 12.258 -21.333 1.00 94.00 268 MET A CA 1
ATOM 2110 C C . MET A 1 268 ? 1.119 11.003 -21.988 1.00 94.00 268 MET A C 1
ATOM 2112 O O . MET A 1 268 ? 2.235 11.042 -22.503 1.00 94.00 268 MET A O 1
ATOM 2116 N N . TRP A 1 269 ? 0.363 9.908 -22.069 1.00 95.00 269 TRP A N 1
ATOM 2117 C CA . TRP A 1 269 ? 0.801 8.692 -22.757 1.00 95.00 269 TRP A CA 1
ATOM 2118 C C . TRP A 1 269 ? 0.874 8.849 -24.272 1.00 95.00 269 TRP A C 1
ATOM 2120 O O . TRP A 1 269 ? 1.729 8.235 -24.906 1.00 95.00 269 TRP A O 1
ATOM 2130 N N . PHE A 1 270 ? 0.051 9.713 -24.861 1.00 94.50 270 PHE A N 1
ATOM 2131 C CA . PHE A 1 270 ? 0.202 10.104 -26.257 1.00 94.50 270 PHE A CA 1
ATOM 2132 C C . PHE A 1 270 ? 1.554 10.800 -26.494 1.00 94.50 270 PHE A C 1
ATOM 2134 O O . PHE A 1 270 ? 2.270 10.449 -27.433 1.00 94.50 270 PHE A O 1
ATOM 2141 N N . LEU A 1 271 ? 1.969 11.701 -25.591 1.00 94.00 271 LEU A N 1
ATOM 2142 C CA . LEU A 1 271 ? 3.303 12.319 -25.624 1.00 94.00 271 LEU A CA 1
ATOM 2143 C C . LEU A 1 271 ? 4.431 11.296 -25.411 1.00 94.00 271 LEU A C 1
ATOM 2145 O O . LEU A 1 271 ? 5.433 11.310 -26.132 1.00 94.00 271 LEU A O 1
ATOM 2149 N N . ALA A 1 272 ? 4.242 10.352 -24.486 1.00 94.12 272 ALA A N 1
ATOM 2150 C CA . ALA A 1 272 ? 5.144 9.215 -24.310 1.00 94.12 272 ALA A CA 1
ATOM 2151 C C . ALA A 1 272 ? 5.259 8.379 -25.602 1.00 94.12 272 ALA A C 1
ATOM 2153 O O . ALA A 1 272 ? 6.352 7.937 -25.956 1.00 94.12 272 ALA A O 1
ATOM 2154 N N . GLY A 1 273 ? 4.164 8.238 -26.356 1.00 93.69 273 GLY A N 1
ATOM 2155 C CA . GLY A 1 273 ? 4.107 7.588 -27.665 1.00 93.69 273 GLY A CA 1
ATOM 2156 C C . GLY A 1 273 ? 5.104 8.147 -28.674 1.00 93.69 273 GLY A C 1
ATOM 2157 O O . GLY A 1 273 ? 5.821 7.376 -29.314 1.00 93.69 273 GLY A O 1
ATOM 2158 N N . PHE A 1 274 ? 5.246 9.472 -28.761 1.00 92.19 274 PHE A N 1
ATOM 2159 C CA . PHE A 1 274 ? 6.268 10.082 -29.618 1.00 92.19 274 PHE A CA 1
ATOM 2160 C C . PHE A 1 274 ? 7.686 9.707 -29.187 1.00 92.19 274 PHE A C 1
ATOM 2162 O O . PHE A 1 274 ? 8.534 9.442 -30.037 1.00 92.19 274 PHE A O 1
ATOM 2169 N N . CYS A 1 275 ? 7.943 9.609 -27.882 1.00 91.19 275 CYS A N 1
ATOM 2170 C CA . CYS A 1 275 ? 9.245 9.192 -27.361 1.00 91.19 275 CYS A CA 1
ATOM 2171 C C . CYS A 1 275 ? 9.560 7.735 -27.742 1.00 91.19 275 CYS A C 1
ATOM 2173 O O . CYS A 1 275 ? 10.688 7.422 -28.126 1.00 91.19 275 CYS A O 1
ATOM 2175 N N . MET A 1 276 ? 8.552 6.854 -27.723 1.00 91.06 276 MET A N 1
ATOM 2176 C CA . MET A 1 276 ? 8.692 5.476 -28.211 1.00 91.06 276 MET A CA 1
ATOM 2177 C C . MET A 1 276 ? 9.009 5.437 -29.707 1.00 91.06 276 MET A C 1
ATOM 2179 O O . MET A 1 276 ? 9.898 4.700 -30.134 1.00 91.06 276 MET A O 1
ATOM 2183 N N . ILE A 1 277 ? 8.321 6.257 -30.506 1.00 89.19 277 ILE A N 1
ATOM 2184 C CA . ILE A 1 277 ? 8.569 6.363 -31.948 1.00 89.19 277 ILE A CA 1
ATOM 2185 C C . ILE A 1 277 ? 9.996 6.854 -32.212 1.00 89.19 277 ILE A C 1
ATOM 2187 O O . ILE A 1 277 ? 10.666 6.285 -33.068 1.00 89.19 277 ILE A O 1
ATOM 2191 N N . LEU A 1 278 ? 10.501 7.840 -31.464 1.00 86.19 278 LEU A N 1
ATOM 2192 C CA . LEU A 1 278 ? 11.885 8.315 -31.598 1.00 86.19 278 LEU A CA 1
ATOM 2193 C C . LEU A 1 278 ? 12.909 7.197 -31.348 1.00 86.19 278 LEU A C 1
ATOM 2195 O O . LEU A 1 278 ? 13.855 7.060 -32.125 1.00 86.19 278 LEU A O 1
ATOM 2199 N N . LEU A 1 279 ? 12.693 6.352 -30.332 1.00 84.94 279 LEU A N 1
ATOM 2200 C CA . LEU A 1 279 ? 13.534 5.172 -30.091 1.00 84.94 279 LEU A CA 1
ATOM 2201 C C . LEU A 1 279 ? 13.478 4.193 -31.273 1.00 84.94 279 LEU A C 1
ATOM 2203 O O . LEU A 1 279 ? 14.511 3.721 -31.752 1.00 84.94 279 LEU A O 1
ATOM 2207 N N . LEU A 1 280 ? 12.283 3.895 -31.784 1.00 85.31 280 LEU A N 1
ATOM 2208 C CA . LEU A 1 280 ? 12.114 2.967 -32.905 1.00 85.31 280 LEU A CA 1
ATOM 2209 C C . LEU A 1 280 ? 12.719 3.509 -34.209 1.00 85.31 280 LEU A C 1
ATOM 2211 O O . LEU A 1 280 ? 13.381 2.767 -34.935 1.00 85.31 280 LEU A O 1
ATOM 2215 N N . LEU A 1 281 ? 12.564 4.805 -34.484 1.00 81.69 281 LEU A N 1
ATOM 2216 C CA . LEU A 1 281 ? 13.203 5.471 -35.617 1.00 81.69 281 LEU A CA 1
ATOM 2217 C C . LEU A 1 281 ? 14.726 5.440 -35.481 1.00 81.69 281 LEU A C 1
ATOM 2219 O O . LEU A 1 281 ? 15.406 5.125 -36.455 1.00 81.69 281 LEU A O 1
ATOM 2223 N N . GLY A 1 282 ? 15.271 5.669 -34.283 1.00 77.81 282 GLY A N 1
ATOM 2224 C CA . GLY A 1 282 ? 16.703 5.518 -34.012 1.00 77.81 282 GLY A CA 1
ATOM 2225 C C . GLY A 1 282 ? 17.227 4.119 -34.359 1.00 77.81 282 GLY A C 1
ATOM 2226 O O . GLY A 1 282 ? 18.294 3.985 -34.963 1.00 77.81 282 GLY A O 1
ATOM 2227 N N . ALA A 1 283 ? 16.443 3.072 -34.078 1.00 77.44 283 ALA A N 1
ATOM 2228 C CA . ALA A 1 283 ? 16.746 1.717 -34.538 1.00 77.44 283 ALA A CA 1
ATOM 2229 C C . ALA A 1 283 ? 16.738 1.610 -36.070 1.00 77.44 283 ALA A C 1
ATOM 2231 O O . ALA A 1 283 ? 17.686 1.067 -36.628 1.00 77.44 283 ALA A O 1
ATOM 2232 N N . ILE A 1 284 ? 15.740 2.151 -36.768 1.00 73.56 284 ILE A N 1
ATOM 2233 C CA . ILE A 1 284 ? 15.648 2.067 -38.238 1.00 73.56 284 ILE A CA 1
ATOM 2234 C C . ILE A 1 284 ? 16.795 2.827 -38.927 1.00 73.56 284 ILE A C 1
ATOM 2236 O O . ILE A 1 284 ? 17.449 2.282 -39.819 1.00 73.56 284 ILE A O 1
ATOM 2240 N N . TYR A 1 285 ? 17.107 4.046 -38.485 1.00 70.25 285 TYR A N 1
ATOM 2241 C CA . TYR A 1 285 ? 18.193 4.855 -39.054 1.00 70.25 285 TYR A CA 1
ATOM 2242 C C . TYR A 1 285 ? 19.589 4.294 -38.755 1.00 70.25 285 TYR A C 1
ATOM 2244 O O . TYR A 1 285 ? 20.539 4.589 -39.473 1.00 70.25 285 TYR A O 1
ATOM 2252 N N . SER A 1 286 ? 19.733 3.417 -37.757 1.00 66.56 286 SER A N 1
ATOM 2253 C CA . SER A 1 286 ? 20.978 2.662 -37.543 1.00 66.56 286 SER A CA 1
ATOM 2254 C C . SER A 1 286 ? 21.202 1.533 -38.572 1.00 66.56 286 SER A C 1
ATOM 2256 O O . SER A 1 286 ? 22.278 0.921 -38.622 1.00 66.56 286 SER A O 1
ATOM 2258 N N . VAL A 1 287 ? 20.184 1.227 -39.388 1.00 63.34 287 VAL A N 1
ATOM 2259 C CA . VAL A 1 287 ? 20.157 0.083 -40.312 1.00 63.34 287 VAL A 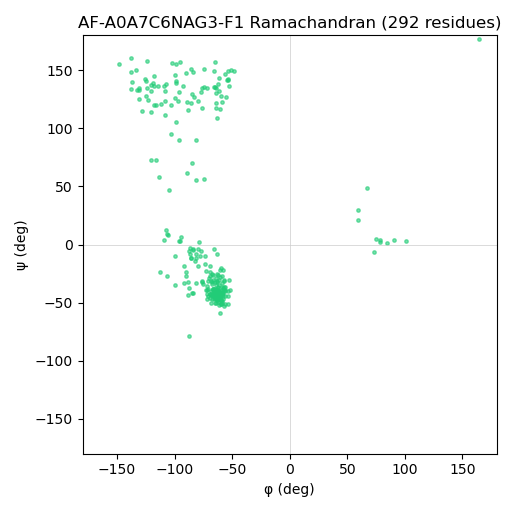CA 1
ATOM 2260 C C . VAL A 1 287 ? 20.327 0.485 -41.773 1.00 63.34 287 VAL A C 1
ATOM 2262 O O . VAL A 1 287 ? 20.856 -0.324 -42.536 1.00 63.34 287 VAL A O 1
ATOM 2265 N N . GLN A 1 288 ? 19.950 1.706 -42.163 1.00 60.19 288 GLN A N 1
ATOM 2266 C CA . GLN A 1 288 ? 19.970 2.128 -43.566 1.00 60.19 288 GLN A CA 1
ATOM 2267 C C . GLN A 1 288 ? 21.374 2.019 -44.187 1.00 60.19 288 GLN A C 1
ATOM 2269 O O . GLN A 1 288 ? 22.350 2.584 -43.702 1.00 60.19 288 GLN A O 1
ATOM 2274 N N . ARG A 1 289 ? 21.449 1.240 -45.271 1.00 51.91 289 ARG A N 1
ATOM 2275 C CA . ARG A 1 289 ? 22.618 1.050 -46.135 1.00 51.91 289 ARG A CA 1
ATOM 2276 C C . ARG A 1 289 ? 22.310 1.737 -47.460 1.00 51.91 289 ARG A C 1
ATOM 2278 O O . ARG A 1 289 ? 21.207 1.557 -47.976 1.00 51.91 289 ARG A O 1
ATOM 2285 N N . ASN A 1 290 ? 23.261 2.476 -48.028 1.00 47.16 290 ASN A N 1
ATOM 2286 C CA . ASN A 1 290 ? 23.097 2.988 -49.385 1.00 47.16 290 ASN A CA 1
ATOM 2287 C C . ASN A 1 290 ? 23.007 1.809 -50.365 1.00 47.16 290 ASN A C 1
ATOM 2289 O O . ASN A 1 290 ? 24.003 1.146 -50.642 1.00 47.16 290 ASN A O 1
ATOM 2293 N N . HIS A 1 291 ? 21.815 1.567 -50.909 1.00 44.12 291 HIS A N 1
ATOM 2294 C CA . HIS A 1 291 ? 21.672 1.016 -52.253 1.00 44.12 291 HIS A CA 1
ATOM 2295 C C . HIS A 1 291 ? 21.727 2.200 -53.221 1.00 44.12 291 HIS A C 1
ATOM 2297 O O . HIS A 1 291 ? 20.712 2.609 -53.771 1.00 44.12 291 HIS A O 1
ATOM 2303 N N . GLN A 1 292 ? 22.905 2.808 -53.362 1.00 41.50 292 GLN A N 1
ATOM 2304 C CA . GLN A 1 292 ? 23.197 3.572 -54.566 1.00 41.50 292 GLN A CA 1
ATOM 2305 C C . GLN A 1 292 ? 24.106 2.716 -55.434 1.00 41.50 292 GLN A C 1
ATOM 2307 O O . GLN A 1 292 ? 25.140 2.215 -54.995 1.00 41.50 292 GLN A O 1
ATOM 2312 N N . GLU A 1 293 ? 23.570 2.465 -56.617 1.00 40.28 293 GLU A N 1
ATOM 2313 C CA . GLU A 1 293 ? 24.028 1.587 -57.675 1.00 40.28 293 GLU A CA 1
ATOM 2314 C C . GLU A 1 293 ? 25.479 1.889 -58.078 1.00 40.28 293 GLU A C 1
ATOM 2316 O O . GLU A 1 293 ? 25.915 3.042 -58.085 1.00 40.28 293 GLU A O 1
ATOM 2321 N N . ARG A 1 294 ? 26.220 0.818 -58.384 1.00 39.75 294 ARG A N 1
ATOM 2322 C CA . ARG A 1 294 ? 27.395 0.873 -59.258 1.00 39.75 294 ARG A CA 1
ATOM 2323 C C . ARG A 1 294 ? 26.928 0.840 -60.701 1.00 39.75 294 ARG A C 1
ATOM 2325 O O . ARG A 1 294 ? 25.984 0.059 -60.954 1.00 39.75 294 ARG A O 1
#

Sequence (294 aa):
MPVASGRMELWRRLALLFGVITGLSLFFYVAPAMVSVTAVDWAQEQADELRSISGYVSQEKRRLNQLPLLDYIKEKTGGQLTAVDSSQWTEFFTQVQLASGGQYEGSAYGNRVSDQDKDPFWKPKWPVQVFFKPDEIPWAEWGLVAIDGDEVYVSNTAGGKTSYLLLRYEDYSTSISAMSKPYRVAPDWLYHPYRSLGTGVMAMGLLLYIFLPRRKKQTDDIAYSTGSILAGDLVALILLVPFYGLPFLINGGTVQAITGMWPISAAMWFLAGFCMILLLLGAIYSVQRNHQER

Secondary structure (DSSP, 8-state):
--THHHHHHHHHHHHHHHHHHHHHHHHT---SEEEEEEEE-HHHHHHHTT--TTS---HHHHHHHHS-HHHHHHHHTTT-EEEPPHHHHHHHHHHHHHHHTT-GGGSTTGGGB-TTTT-GGG--SSPPPEEE-TTTS-TTTTT--SSTT-EEEEEEEETTEEEEEEEEEEETTT-THHHH--SSPPPHHHHSTTHHHHHHHHHHHHHHHHHSPPPPPPTT-----HHHHHHHHHHHHHHHHHHHHHHHHHHTSHHHHHHTSHHHHHHHHHHHHHHHHHHHHHHHHTT-------

pLDDT: mean 85.97, std 12.83, range [33.59, 98.0]

Mean predicted aligned error: 7.96 Å